Protein AF-A0A1D6PDT3-F1 (afdb_monomer_lite)

Structure (mmCIF, N/CA/C/O backbone):
data_AF-A0A1D6PDT3-F1
#
_entry.id   AF-A0A1D6PDT3-F1
#
loop_
_atom_site.group_PDB
_atom_site.id
_atom_site.type_symbol
_atom_site.label_atom_id
_atom_site.label_alt_id
_atom_site.label_comp_id
_atom_site.label_asym_id
_atom_site.label_entity_id
_atom_site.label_seq_id
_atom_site.pdbx_PDB_ins_code
_atom_site.Cartn_x
_atom_site.Cartn_y
_atom_site.Cartn_z
_atom_site.occupancy
_atom_site.B_iso_or_equiv
_atom_site.auth_seq_id
_atom_site.auth_comp_id
_atom_site.auth_asym_id
_atom_site.auth_atom_id
_atom_site.pdbx_PDB_model_num
ATOM 1 N N . MET A 1 1 ? 1.552 -15.026 -27.426 1.00 56.84 1 MET A N 1
ATOM 2 C CA . MET A 1 1 ? 2.369 -14.526 -26.297 1.00 56.84 1 MET A CA 1
ATOM 3 C C . MET A 1 1 ? 1.613 -13.406 -25.616 1.00 56.84 1 MET A C 1
ATOM 5 O O . MET A 1 1 ? 1.139 -12.514 -26.309 1.00 56.84 1 MET A O 1
ATOM 9 N N . THR A 1 2 ? 1.479 -13.463 -24.295 1.00 84.62 2 THR A N 1
ATOM 10 C CA . THR A 1 2 ? 0.853 -12.392 -23.515 1.00 84.62 2 THR A CA 1
ATOM 11 C C . THR A 1 2 ? 1.907 -11.340 -23.183 1.00 84.62 2 THR A C 1
ATOM 13 O O . THR A 1 2 ? 3.006 -11.681 -22.749 1.00 84.62 2 THR A O 1
ATOM 16 N N . PHE A 1 3 ? 1.584 -10.066 -23.398 1.00 89.00 3 PHE A N 1
ATOM 17 C CA . PHE A 1 3 ? 2.429 -8.940 -23.009 1.00 89.00 3 PHE A CA 1
ATOM 18 C C . PHE A 1 3 ? 1.763 -8.198 -21.857 1.00 89.00 3 PHE A C 1
ATOM 20 O O . PHE A 1 3 ? 0.631 -7.737 -21.986 1.00 89.00 3 PHE A O 1
ATOM 27 N N . MET A 1 4 ? 2.472 -8.059 -20.741 1.00 87.12 4 MET A N 1
ATOM 28 C CA . MET A 1 4 ? 2.050 -7.223 -19.619 1.00 87.12 4 MET A CA 1
ATOM 29 C C . MET A 1 4 ? 3.172 -6.242 -19.300 1.00 87.12 4 MET A C 1
ATOM 31 O O . MET A 1 4 ? 4.346 -6.602 -19.312 1.00 87.12 4 MET A O 1
ATOM 35 N N . PHE A 1 5 ? 2.817 -4.974 -19.081 1.00 84.62 5 PHE A N 1
ATOM 36 C CA . PHE A 1 5 ? 3.778 -3.894 -18.813 1.00 84.62 5 PHE A CA 1
ATOM 37 C C . PHE A 1 5 ? 4.930 -3.815 -19.836 1.00 84.62 5 PHE A C 1
ATOM 39 O O . PHE A 1 5 ? 6.083 -3.579 -19.475 1.00 84.62 5 PHE A O 1
ATOM 46 N N . SER A 1 6 ? 4.608 -4.026 -21.118 1.00 85.44 6 SER A N 1
ATOM 47 C CA . SER A 1 6 ? 5.559 -4.018 -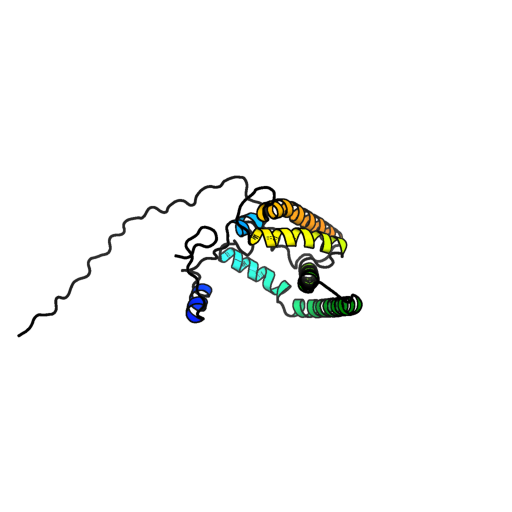22.242 1.00 85.44 6 SER A CA 1
ATOM 48 C C . SER A 1 6 ? 6.653 -5.093 -22.179 1.00 85.44 6 SER A C 1
ATOM 50 O O . SER A 1 6 ? 7.690 -4.939 -22.820 1.00 85.44 6 SER A O 1
ATOM 52 N N . LYS A 1 7 ? 6.432 -6.189 -21.443 1.00 86.56 7 LYS A N 1
ATOM 53 C CA . LYS A 1 7 ? 7.335 -7.345 -21.402 1.00 86.56 7 LYS A CA 1
ATOM 54 C C . LYS A 1 7 ? 6.601 -8.642 -21.773 1.00 86.56 7 LYS A C 1
ATOM 56 O O . LYS A 1 7 ? 5.440 -8.806 -21.378 1.00 86.56 7 LYS A O 1
ATOM 61 N N . PRO A 1 8 ? 7.246 -9.576 -22.500 1.00 92.50 8 PRO A N 1
ATOM 62 C CA . PRO A 1 8 ? 6.736 -10.937 -22.646 1.00 92.50 8 PRO A CA 1
ATOM 63 C C . PRO A 1 8 ? 6.481 -11.544 -21.264 1.00 92.50 8 PRO A C 1
ATOM 65 O O . PRO A 1 8 ? 7.337 -11.462 -20.387 1.00 92.50 8 PRO A O 1
ATOM 68 N N . THR A 1 9 ? 5.285 -12.086 -21.046 1.00 91.94 9 THR A N 1
ATOM 69 C CA . THR A 1 9 ? 4.839 -12.544 -19.726 1.00 91.94 9 THR A CA 1
ATOM 70 C C . THR A 1 9 ? 4.228 -13.935 -19.819 1.00 91.94 9 THR A C 1
ATOM 72 O O . THR A 1 9 ? 3.385 -14.204 -20.678 1.00 91.94 9 THR A O 1
ATOM 75 N N . VAL A 1 10 ? 4.633 -14.807 -18.895 1.00 92.88 10 VAL A N 1
ATOM 76 C CA . VAL A 1 10 ? 4.020 -16.118 -18.665 1.00 92.88 10 VAL A CA 1
ATOM 77 C C . VAL A 1 10 ? 3.152 -16.017 -17.414 1.00 92.88 10 VAL A C 1
ATOM 79 O O . VAL A 1 10 ? 3.620 -15.589 -16.364 1.00 92.88 10 VAL A O 1
ATOM 82 N N . LEU A 1 11 ? 1.878 -16.386 -17.539 1.00 92.62 11 LEU A N 1
ATOM 83 C CA . LEU A 1 11 ? 0.922 -16.398 -16.433 1.00 92.62 11 LEU A CA 1
ATOM 84 C C . LEU A 1 11 ? 0.855 -17.805 -15.845 1.00 92.62 11 LEU A C 1
ATOM 86 O O . LEU A 1 11 ? 0.664 -18.776 -16.575 1.00 92.62 11 LEU A O 1
ATOM 90 N N . VAL A 1 12 ? 0.989 -17.900 -14.526 1.00 93.00 12 VAL A N 1
ATOM 91 C CA . VAL A 1 12 ? 0.986 -19.163 -13.788 1.00 93.00 12 VAL A CA 1
ATOM 92 C C . VAL A 1 12 ? -0.099 -19.105 -12.718 1.00 93.00 12 VAL A C 1
ATOM 94 O O . VAL A 1 12 ? -0.172 -18.132 -11.973 1.00 93.00 12 VAL A O 1
ATOM 97 N N . ALA A 1 13 ? -0.945 -20.136 -12.650 1.00 95.06 13 ALA A N 1
ATOM 98 C CA . ALA A 1 13 ? -2.052 -20.213 -11.689 1.00 95.06 13 ALA A CA 1
ATOM 99 C C . ALA A 1 13 ? -2.188 -21.581 -10.989 1.00 95.06 13 ALA A C 1
ATOM 101 O O . ALA A 1 13 ? -3.060 -21.751 -10.142 1.00 95.06 13 ALA A O 1
ATOM 102 N N . THR A 1 14 ? -1.341 -22.561 -11.320 1.00 97.56 14 THR A N 1
ATOM 103 C CA . THR A 1 14 ? -1.338 -23.880 -10.664 1.00 97.56 14 THR A CA 1
ATOM 104 C C . THR A 1 14 ? -0.494 -23.849 -9.386 1.00 97.56 14 THR A C 1
ATOM 106 O O . THR A 1 14 ? 0.606 -23.284 -9.430 1.00 97.56 14 THR A O 1
ATOM 109 N N . PRO A 1 15 ? -0.923 -24.494 -8.284 1.00 97.50 15 PRO A N 1
ATOM 110 C CA . PRO A 1 15 ? -0.200 -24.481 -7.011 1.00 97.50 15 PRO A CA 1
ATOM 111 C C . PRO A 1 15 ? 1.276 -24.884 -7.114 1.00 97.50 15 PRO A C 1
ATOM 113 O O . PRO A 1 15 ? 2.133 -24.235 -6.519 1.00 97.50 15 PRO A O 1
ATOM 116 N N . GLU A 1 16 ? 1.594 -25.911 -7.899 1.00 97.12 16 GLU A N 1
ATOM 117 C CA . GLU A 1 16 ? 2.946 -26.464 -8.042 1.00 97.12 16 GLU A CA 1
ATOM 118 C C . GLU A 1 16 ? 3.893 -25.448 -8.681 1.00 97.12 16 GLU A C 1
ATOM 120 O O . GLU A 1 16 ? 5.014 -25.235 -8.215 1.00 97.12 16 GLU A O 1
ATOM 125 N N . ALA A 1 17 ? 3.427 -24.788 -9.738 1.00 94.88 17 ALA A N 1
ATOM 126 C CA . ALA A 1 17 ? 4.209 -23.794 -10.451 1.00 94.88 17 ALA A CA 1
ATOM 127 C C . ALA A 1 17 ? 4.310 -22.475 -9.663 1.00 94.88 17 ALA A C 1
ATOM 129 O O . ALA A 1 17 ? 5.392 -21.897 -9.611 1.00 94.88 17 ALA A O 1
ATOM 130 N N . CYS A 1 18 ? 3.248 -22.047 -8.967 1.00 94.50 18 CYS A N 1
ATOM 131 C CA . CYS A 1 18 ? 3.323 -20.917 -8.035 1.00 94.50 18 CYS A CA 1
ATOM 132 C C . CYS A 1 18 ? 4.327 -21.193 -6.907 1.00 94.50 18 CYS A C 1
ATOM 134 O O . CYS A 1 18 ? 5.150 -20.338 -6.597 1.00 94.50 18 CYS A O 1
ATOM 136 N N . LYS A 1 19 ? 4.307 -22.401 -6.326 1.00 95.25 19 LYS A N 1
ATOM 137 C CA . LYS A 1 19 ? 5.268 -22.814 -5.296 1.00 95.25 19 LYS A CA 1
ATOM 138 C C . LYS A 1 19 ? 6.700 -22.768 -5.818 1.00 95.25 19 LYS A C 1
ATOM 140 O O . LYS A 1 19 ? 7.567 -22.297 -5.098 1.00 95.25 19 LYS A O 1
ATOM 145 N N . ARG A 1 20 ? 6.947 -23.239 -7.046 1.00 94.00 20 ARG A N 1
ATOM 146 C CA . ARG A 1 20 ? 8.277 -23.164 -7.666 1.00 94.00 20 ARG A CA 1
ATOM 147 C C . ARG A 1 20 ? 8.745 -21.715 -7.789 1.00 94.00 20 ARG A C 1
ATOM 149 O O . ARG A 1 20 ? 9.805 -21.397 -7.277 1.00 94.00 20 ARG A O 1
ATOM 156 N N . VAL A 1 21 ? 7.932 -20.843 -8.388 1.00 92.50 21 VAL A N 1
ATOM 157 C CA . VAL A 1 21 ? 8.278 -19.423 -8.589 1.00 92.50 21 VAL A CA 1
ATOM 158 C C . VAL A 1 21 ? 8.530 -18.692 -7.265 1.00 92.50 21 VAL A C 1
ATOM 160 O O . VAL A 1 21 ? 9.387 -17.824 -7.211 1.00 92.50 21 VAL A O 1
ATOM 163 N N . LEU A 1 22 ? 7.797 -19.031 -6.200 1.00 90.00 22 LEU A N 1
ATOM 164 C CA . LEU A 1 22 ? 7.906 -18.367 -4.893 1.00 90.00 22 LEU A CA 1
ATOM 165 C C . LEU A 1 22 ? 9.000 -18.931 -3.968 1.00 90.00 22 LEU A C 1
ATOM 167 O O . LEU A 1 22 ? 9.209 -18.362 -2.901 1.00 90.00 22 LEU A O 1
ATOM 171 N N . MET A 1 23 ? 9.618 -20.067 -4.306 1.00 90.38 23 MET A N 1
ATOM 172 C CA . MET A 1 23 ? 10.602 -20.752 -3.446 1.00 90.38 23 MET A CA 1
ATOM 173 C C . MET A 1 23 ? 11.988 -20.894 -4.088 1.00 90.38 23 MET A C 1
ATOM 175 O O . MET A 1 23 ? 12.928 -21.287 -3.404 1.00 90.38 23 MET A O 1
ATOM 179 N N . ASP A 1 24 ? 12.104 -20.645 -5.390 1.00 89.94 24 ASP A N 1
ATOM 180 C CA . ASP A 1 24 ? 13.343 -20.744 -6.162 1.00 89.94 24 ASP A CA 1
ATOM 181 C C . ASP A 1 24 ? 13.893 -19.335 -6.432 1.00 89.94 24 ASP A C 1
ATOM 183 O O . ASP A 1 24 ? 13.734 -18.779 -7.520 1.00 89.94 24 ASP A O 1
ATOM 187 N N . ASP A 1 25 ? 14.503 -18.750 -5.398 1.00 81.19 25 ASP A N 1
ATOM 188 C CA . ASP A 1 25 ? 15.077 -17.395 -5.431 1.00 81.19 25 ASP A CA 1
ATOM 189 C C . ASP A 1 25 ? 16.322 -17.292 -6.342 1.00 81.19 25 ASP A C 1
ATOM 191 O O . ASP A 1 25 ? 16.754 -16.189 -6.682 1.00 81.19 25 ASP A O 1
ATOM 195 N N . ASP A 1 26 ? 16.902 -18.430 -6.746 1.00 84.88 26 ASP A N 1
ATOM 196 C CA . ASP A 1 26 ? 18.054 -18.488 -7.653 1.00 84.88 26 ASP A CA 1
ATOM 197 C C . ASP A 1 26 ? 17.615 -18.312 -9.115 1.00 84.88 26 ASP A C 1
ATOM 199 O O . ASP A 1 26 ? 18.274 -17.617 -9.894 1.00 84.88 26 ASP A O 1
ATOM 203 N N . SER A 1 27 ? 16.480 -18.916 -9.488 1.00 88.06 27 SER A N 1
ATOM 204 C CA . SER A 1 27 ? 15.938 -18.847 -10.851 1.00 88.06 27 SER A CA 1
ATOM 205 C C . SER A 1 27 ? 14.959 -17.688 -11.059 1.00 88.06 27 SER A C 1
ATOM 207 O O . SER A 1 27 ? 14.776 -17.235 -12.194 1.00 88.06 27 SER A O 1
ATOM 209 N N . PHE A 1 28 ? 14.310 -17.204 -9.994 1.00 87.38 28 PHE A N 1
ATOM 210 C CA . PHE A 1 28 ? 13.296 -16.153 -10.063 1.00 87.38 28 PHE A CA 1
ATOM 211 C C . PHE A 1 28 ? 13.646 -14.968 -9.164 1.00 87.38 28 PHE A C 1
ATOM 213 O O . PHE A 1 28 ? 13.858 -15.100 -7.967 1.00 87.38 28 PHE A O 1
ATOM 220 N N . LEU A 1 29 ? 13.629 -13.771 -9.754 1.00 82.50 29 LEU A N 1
ATOM 221 C CA . LEU A 1 29 ? 13.795 -12.506 -9.041 1.00 82.50 29 LEU A CA 1
ATOM 222 C C . LEU A 1 29 ? 12.484 -11.717 -9.029 1.00 82.50 29 LEU A C 1
ATOM 224 O O . LEU A 1 29 ? 11.633 -11.868 -9.911 1.00 82.50 29 LEU A O 1
ATOM 228 N N . GLU A 1 30 ? 12.346 -10.815 -8.059 1.00 78.12 30 GLU A N 1
ATOM 229 C CA . GLU A 1 30 ? 11.189 -9.925 -7.968 1.00 78.12 30 GLU A CA 1
ATOM 230 C C . GLU A 1 30 ? 11.074 -9.016 -9.207 1.00 78.12 30 GLU A C 1
ATOM 232 O O . GLU A 1 30 ? 11.942 -8.193 -9.508 1.00 78.12 30 GLU A O 1
ATOM 237 N N . GLY A 1 31 ? 9.967 -9.159 -9.940 1.00 83.38 31 GLY A N 1
ATOM 238 C CA . GLY A 1 31 ? 9.710 -8.459 -11.198 1.00 83.38 31 GLY A CA 1
ATOM 239 C C . GLY A 1 31 ? 8.630 -7.387 -11.084 1.00 83.38 31 GLY A C 1
ATOM 240 O O . GLY A 1 31 ? 7.526 -7.570 -11.595 1.00 83.38 31 GLY A O 1
ATOM 241 N N . TRP A 1 32 ? 8.930 -6.250 -10.453 1.00 86.56 32 TRP A N 1
ATOM 242 C CA . TRP A 1 32 ? 7.971 -5.142 -10.347 1.00 86.56 32 TRP A CA 1
ATOM 243 C C . TRP A 1 32 ? 7.868 -4.308 -11.640 1.00 86.56 32 TRP A C 1
ATOM 245 O O . TRP A 1 32 ? 8.878 -4.080 -12.319 1.00 86.56 32 TRP A O 1
ATOM 255 N N . PRO A 1 33 ? 6.673 -3.782 -11.991 1.00 88.81 33 PRO A N 1
ATOM 256 C CA . PRO A 1 33 ? 6.525 -2.849 -13.103 1.00 88.81 33 PRO A CA 1
ATOM 257 C C . PRO A 1 33 ? 7.441 -1.628 -12.964 1.00 88.81 33 PRO A C 1
ATOM 259 O O . PRO A 1 33 ? 7.659 -1.103 -11.870 1.00 88.81 33 PRO A O 1
ATOM 262 N N . ARG A 1 34 ? 7.919 -1.099 -14.098 1.00 89.12 34 ARG A N 1
ATOM 263 C CA . ARG A 1 34 ? 8.804 0.083 -14.130 1.00 89.12 34 ARG A CA 1
ATOM 264 C C . ARG A 1 34 ? 8.210 1.284 -13.385 1.00 89.12 34 ARG A C 1
ATOM 266 O O . ARG A 1 34 ? 8.949 2.032 -12.753 1.00 89.12 34 ARG A O 1
ATOM 273 N N . ALA A 1 35 ? 6.889 1.453 -13.451 1.00 90.50 35 ALA A N 1
ATOM 274 C CA . ALA A 1 35 ? 6.178 2.500 -12.727 1.00 90.50 35 ALA A CA 1
ATOM 275 C C . ALA A 1 35 ? 6.337 2.351 -11.206 1.00 90.50 35 ALA A C 1
ATOM 277 O O . ALA A 1 35 ? 6.678 3.313 -10.524 1.00 90.50 35 ALA A O 1
ATOM 278 N N . THR A 1 36 ? 6.156 1.132 -10.691 1.00 89.50 36 THR A N 1
ATOM 279 C CA . THR A 1 36 ? 6.314 0.795 -9.274 1.00 89.50 36 THR A CA 1
ATOM 280 C C . THR A 1 36 ? 7.729 1.106 -8.788 1.00 89.50 36 THR A C 1
ATOM 282 O O . THR A 1 36 ? 7.893 1.847 -7.822 1.00 89.50 36 THR A O 1
ATOM 285 N N . VAL A 1 37 ? 8.751 0.626 -9.506 1.00 87.31 37 VAL A N 1
ATOM 286 C CA . VAL A 1 37 ? 10.165 0.850 -9.151 1.00 87.31 37 VAL A CA 1
ATOM 287 C C . VAL A 1 37 ? 10.518 2.342 -9.151 1.00 87.31 37 VAL A C 1
ATOM 289 O O . VAL A 1 37 ? 11.213 2.815 -8.254 1.00 87.31 37 VAL A O 1
ATOM 292 N N . ALA A 1 38 ? 10.020 3.101 -10.131 1.00 88.50 38 ALA A N 1
ATOM 293 C CA . ALA A 1 38 ? 10.294 4.532 -10.243 1.00 88.50 38 ALA A CA 1
ATOM 294 C C . ALA A 1 38 ? 9.646 5.369 -9.127 1.00 88.50 38 ALA A C 1
ATOM 296 O O . ALA A 1 38 ? 10.230 6.365 -8.710 1.00 88.50 38 ALA A O 1
ATOM 297 N N . LEU A 1 39 ? 8.456 4.986 -8.653 1.00 88.12 39 LEU A N 1
ATOM 298 C CA . LEU A 1 39 ? 7.722 5.733 -7.625 1.00 88.12 39 LEU A CA 1
ATOM 299 C C . LEU A 1 39 ? 8.170 5.399 -6.203 1.00 88.12 39 LEU A C 1
ATOM 301 O O . LEU A 1 39 ? 8.232 6.289 -5.361 1.00 88.12 39 LEU A O 1
ATOM 305 N N . ILE A 1 40 ? 8.454 4.123 -5.941 1.00 81.69 40 ILE A N 1
ATOM 306 C CA . ILE A 1 40 ? 8.773 3.612 -4.604 1.00 81.69 40 ILE A CA 1
ATOM 307 C C . ILE A 1 40 ? 10.276 3.745 -4.288 1.00 81.69 40 ILE A C 1
ATOM 309 O O . ILE A 1 40 ? 10.668 3.813 -3.124 1.00 81.69 40 ILE A O 1
ATOM 313 N N . GLY A 1 41 ? 11.123 3.816 -5.319 1.00 76.88 41 GLY A N 1
ATOM 314 C CA . GLY A 1 41 ? 12.571 3.950 -5.179 1.00 76.88 41 GLY A CA 1
ATOM 315 C C . GLY A 1 41 ? 13.297 2.611 -5.033 1.00 76.88 41 GLY A C 1
ATOM 316 O O . GLY A 1 41 ? 12.697 1.571 -4.770 1.00 76.88 41 GLY A O 1
ATOM 317 N N . ARG A 1 42 ? 14.622 2.637 -5.233 1.00 69.25 42 ARG A N 1
ATOM 318 C CA . ARG A 1 42 ? 15.503 1.447 -5.231 1.00 69.25 42 ARG A CA 1
ATOM 319 C C . ARG A 1 42 ? 15.912 0.959 -3.838 1.00 69.25 42 ARG A C 1
ATOM 321 O O . ARG A 1 42 ? 16.452 -0.126 -3.707 1.00 69.25 42 ARG A O 1
ATOM 328 N N . LYS A 1 43 ? 15.687 1.776 -2.809 1.00 69.06 43 LYS A N 1
ATOM 329 C CA . LYS A 1 43 ? 16.015 1.468 -1.407 1.00 69.06 43 LYS A CA 1
ATOM 330 C C . LYS A 1 43 ? 14.771 0.998 -0.628 1.00 69.06 43 LYS A C 1
ATOM 332 O O . LYS A 1 43 ? 14.736 1.086 0.595 1.00 69.06 43 LYS A O 1
ATOM 337 N N . SER A 1 44 ? 13.719 0.577 -1.330 1.00 74.19 44 SER A N 1
ATOM 338 C CA . SER A 1 44 ? 12.477 0.091 -0.724 1.00 74.19 44 SER A CA 1
ATOM 339 C C . SER A 1 44 ? 12.497 -1.421 -0.582 1.00 74.19 44 SER A C 1
ATOM 341 O O . SER A 1 44 ? 13.112 -2.104 -1.389 1.00 74.19 44 SER A O 1
ATOM 343 N N . PHE A 1 45 ? 11.740 -1.951 0.378 1.00 72.56 45 PHE A N 1
ATOM 344 C CA . PHE A 1 45 ? 11.538 -3.391 0.557 1.00 72.56 45 PHE A CA 1
ATOM 345 C C . PHE A 1 45 ? 11.277 -4.159 -0.744 1.00 72.56 45 PHE A C 1
ATOM 347 O O . PHE A 1 45 ? 11.769 -5.267 -0.875 1.00 72.56 45 PHE A O 1
ATOM 354 N N . 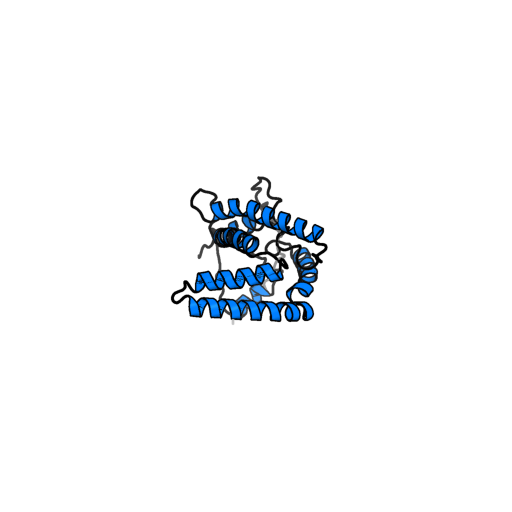LEU A 1 46 ? 10.547 -3.563 -1.692 1.00 74.75 46 LEU A N 1
ATOM 355 C CA . LEU A 1 46 ? 10.164 -4.199 -2.959 1.00 74.75 46 LEU A CA 1
ATOM 356 C C . LEU A 1 46 ? 11.285 -4.257 -4.008 1.00 74.75 46 LEU A C 1
ATOM 358 O O . LEU A 1 46 ? 11.101 -4.803 -5.088 1.00 74.75 46 LEU A O 1
ATOM 362 N N . THR A 1 47 ? 12.395 -3.563 -3.776 1.00 75.00 47 THR A N 1
ATOM 363 C CA . THR A 1 47 ? 13.456 -3.365 -4.774 1.00 75.00 47 THR A CA 1
ATOM 364 C C . THR A 1 47 ? 14.848 -3.633 -4.215 1.00 75.00 47 THR A C 1
ATOM 366 O O . THR A 1 47 ? 15.828 -3.513 -4.951 1.00 75.00 47 THR A O 1
ATOM 369 N N . LEU A 1 48 ? 14.942 -4.001 -2.933 1.00 79.19 48 LEU A N 1
ATOM 370 C CA . LEU A 1 48 ? 16.203 -4.317 -2.278 1.00 79.19 48 LEU A CA 1
ATOM 371 C C . LEU A 1 48 ? 16.757 -5.669 -2.753 1.00 79.19 48 LEU A C 1
ATOM 373 O O . LEU A 1 48 ? 15.996 -6.624 -2.915 1.00 79.19 48 LEU A O 1
ATOM 377 N N . PRO A 1 49 ? 18.088 -5.794 -2.891 1.00 76.12 49 PRO A N 1
ATOM 378 C CA . PRO A 1 49 ? 18.738 -7.088 -3.069 1.00 76.12 49 PRO A CA 1
ATOM 379 C C . PRO A 1 49 ? 18.424 -8.042 -1.908 1.00 76.12 49 PRO A C 1
ATOM 381 O O . PRO A 1 49 ? 18.232 -7.596 -0.775 1.00 76.12 49 PRO A O 1
ATOM 384 N N . CYS A 1 50 ? 18.443 -9.356 -2.163 1.00 77.38 50 CYS A N 1
ATOM 385 C CA . CYS A 1 50 ? 18.021 -10.388 -1.203 1.00 77.38 50 CYS A CA 1
ATOM 386 C C . CYS A 1 50 ? 18.673 -10.247 0.190 1.00 77.38 50 CYS A C 1
ATOM 388 O O . CYS A 1 50 ? 17.979 -10.282 1.207 1.00 77.38 50 CYS A O 1
ATOM 390 N N . GLU A 1 51 ? 19.982 -9.986 0.263 1.00 79.31 51 GLU A N 1
ATOM 391 C CA . GLU A 1 51 ? 20.689 -9.810 1.543 1.00 79.31 51 GLU A CA 1
ATOM 392 C C . GLU A 1 51 ? 20.253 -8.554 2.315 1.00 79.31 51 GLU A C 1
ATOM 394 O O . GLU A 1 51 ? 20.020 -8.602 3.530 1.00 79.31 51 GLU A O 1
ATOM 399 N N . GLU A 1 52 ? 20.075 -7.425 1.624 1.00 80.38 52 GLU A N 1
ATOM 400 C CA . GLU A 1 52 ? 19.582 -6.190 2.241 1.00 80.38 52 GLU A CA 1
ATOM 401 C C . GLU A 1 52 ? 18.128 -6.342 2.686 1.00 80.38 52 GLU A C 1
ATOM 403 O O . GLU A 1 52 ? 17.780 -5.971 3.811 1.00 80.38 52 GLU A O 1
ATOM 408 N N . HIS A 1 53 ? 17.299 -6.967 1.848 1.00 81.88 53 HIS A N 1
ATOM 409 C CA . HIS A 1 53 ? 15.921 -7.302 2.174 1.00 81.88 53 HIS A CA 1
ATOM 410 C C . HIS A 1 53 ? 15.850 -8.216 3.408 1.00 81.88 53 HIS A C 1
ATOM 412 O O . HIS A 1 53 ? 15.084 -7.947 4.336 1.00 81.88 53 HIS A O 1
ATOM 418 N N . ARG A 1 54 ? 16.707 -9.244 3.502 1.00 82.00 54 ARG A N 1
ATOM 419 C CA . ARG A 1 54 ? 16.787 -10.157 4.655 1.00 82.00 54 ARG A CA 1
ATOM 420 C C . ARG A 1 54 ? 17.181 -9.431 5.934 1.00 82.00 54 ARG A C 1
ATOM 422 O O . ARG A 1 54 ? 16.540 -9.624 6.972 1.00 82.00 54 ARG A O 1
ATOM 429 N N . ARG A 1 55 ? 18.226 -8.600 5.884 1.00 83.69 55 ARG A N 1
ATOM 430 C CA . ARG A 1 55 ? 18.653 -7.778 7.027 1.00 83.69 55 ARG A CA 1
ATOM 431 C C . ARG A 1 55 ? 17.515 -6.875 7.482 1.00 83.69 55 ARG A C 1
ATOM 433 O O . ARG A 1 55 ? 17.224 -6.791 8.674 1.00 83.69 55 ARG A O 1
ATOM 440 N N . LEU A 1 56 ? 16.858 -6.224 6.536 1.00 80.38 56 LEU A N 1
ATOM 441 C CA . LEU A 1 56 ? 15.804 -5.285 6.837 1.00 80.38 56 LEU A CA 1
ATOM 442 C C . LEU A 1 56 ? 14.546 -5.967 7.404 1.00 80.38 56 LEU A C 1
ATOM 444 O O . LEU A 1 56 ? 13.956 -5.498 8.382 1.00 80.38 56 LEU A O 1
ATOM 448 N N . ARG A 1 57 ? 14.168 -7.124 6.860 1.00 81.62 57 ARG A N 1
ATOM 449 C CA . ARG A 1 57 ? 13.077 -7.948 7.385 1.00 81.62 57 ARG A CA 1
ATOM 450 C C . ARG A 1 57 ? 13.345 -8.384 8.824 1.00 81.62 57 ARG A C 1
ATOM 452 O O . ARG A 1 57 ? 12.434 -8.332 9.641 1.00 81.62 57 ARG A O 1
ATOM 459 N N . LYS A 1 58 ? 14.589 -8.735 9.176 1.00 83.81 58 LYS A N 1
ATOM 460 C CA . LYS A 1 58 ? 14.963 -9.039 10.572 1.00 83.81 58 LYS A CA 1
ATOM 461 C C . LYS A 1 58 ? 14.751 -7.844 11.507 1.00 83.81 58 LYS A C 1
ATOM 463 O O . LYS A 1 58 ? 14.229 -8.027 12.600 1.00 83.81 58 LYS A O 1
ATOM 468 N N . LEU A 1 59 ? 15.115 -6.635 11.074 1.00 81.50 59 LEU A N 1
ATOM 469 C CA . LEU A 1 59 ? 14.962 -5.415 11.880 1.00 81.50 59 LEU A CA 1
ATOM 470 C C . LEU A 1 59 ? 13.496 -5.006 12.077 1.00 81.50 59 LEU A C 1
ATOM 472 O O . LEU A 1 59 ? 13.147 -4.422 13.097 1.00 81.50 59 LEU A O 1
ATOM 476 N N . THR A 1 60 ? 12.636 -5.310 11.108 1.00 79.12 60 THR A N 1
ATOM 477 C CA . THR A 1 60 ? 11.236 -4.856 11.093 1.00 79.12 60 THR A CA 1
ATOM 478 C C . THR A 1 60 ? 10.231 -5.918 11.537 1.00 79.12 60 THR A C 1
ATOM 480 O O . THR A 1 60 ? 9.110 -5.575 11.906 1.00 79.12 60 THR A O 1
ATOM 483 N N . ALA A 1 61 ? 10.613 -7.198 11.575 1.00 83.56 61 ALA A N 1
ATOM 484 C CA . ALA A 1 61 ? 9.709 -8.286 11.942 1.00 83.56 61 ALA A CA 1
ATOM 485 C C . ALA A 1 61 ? 9.163 -8.160 13.371 1.00 83.56 61 ALA A C 1
ATOM 487 O O . ALA A 1 61 ? 7.962 -8.313 13.568 1.00 83.56 61 ALA A O 1
ATOM 488 N N . ALA A 1 62 ? 10.015 -7.861 14.356 1.00 83.19 62 ALA A N 1
ATOM 489 C CA . ALA A 1 62 ? 9.598 -7.736 15.752 1.00 83.19 62 ALA A CA 1
ATOM 490 C C . ALA A 1 62 ? 8.632 -6.558 16.004 1.00 83.19 62 ALA A C 1
ATOM 492 O O . ALA A 1 62 ? 7.584 -6.783 16.610 1.00 83.19 62 ALA A O 1
ATOM 493 N N . PRO A 1 63 ? 8.900 -5.321 15.539 1.00 76.94 63 PRO A N 1
ATOM 494 C CA . PRO A 1 63 ? 7.965 -4.222 15.752 1.00 76.94 63 PRO A CA 1
ATOM 495 C C . PRO A 1 63 ? 6.659 -4.363 14.963 1.00 76.94 63 PRO A C 1
ATOM 497 O O . PRO A 1 63 ? 5.665 -3.828 15.425 1.00 76.94 63 PRO A O 1
ATOM 500 N N . ILE A 1 64 ? 6.623 -5.075 13.830 1.00 78.69 64 ILE A N 1
ATOM 501 C CA . ILE A 1 64 ? 5.400 -5.215 13.013 1.00 78.69 64 ILE A CA 1
ATOM 502 C C . ILE A 1 64 ? 4.586 -6.458 13.406 1.00 78.69 64 ILE A C 1
ATOM 504 O O . ILE A 1 64 ? 3.378 -6.370 13.600 1.00 78.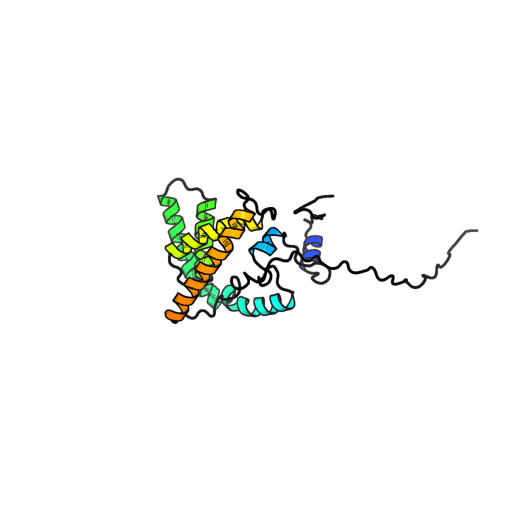69 64 ILE A O 1
ATOM 508 N N . ASN A 1 65 ? 5.245 -7.612 13.530 1.00 82.75 65 ASN A N 1
ATOM 509 C CA . ASN A 1 65 ? 4.611 -8.926 13.696 1.00 82.75 65 ASN A CA 1
ATOM 510 C C . ASN A 1 65 ? 4.946 -9.599 15.038 1.00 82.75 65 ASN A C 1
ATOM 512 O O . ASN A 1 65 ? 4.570 -10.748 15.260 1.00 82.75 65 ASN A O 1
ATOM 516 N N . GLY A 1 66 ? 5.692 -8.931 15.922 1.00 86.31 66 GLY A N 1
ATOM 517 C CA . GLY A 1 66 ? 6.012 -9.462 17.243 1.00 86.31 66 GLY A CA 1
ATOM 518 C C . GLY A 1 66 ? 4.783 -9.512 18.146 1.00 86.31 66 GLY A C 1
ATOM 519 O O . GLY A 1 66 ? 3.906 -8.653 18.070 1.00 86.31 66 GLY A O 1
ATOM 520 N N . PHE A 1 67 ? 4.743 -10.503 19.035 1.00 89.00 67 PHE A N 1
ATOM 521 C CA . PHE A 1 67 ? 3.612 -10.749 19.932 1.00 89.00 67 PHE A CA 1
ATOM 522 C C . PHE A 1 67 ? 3.213 -9.512 20.757 1.00 89.00 67 PHE A C 1
ATOM 524 O O . PHE A 1 67 ? 2.043 -9.124 20.767 1.00 89.00 67 PHE A O 1
ATOM 531 N N . ASP A 1 68 ? 4.185 -8.834 21.372 1.00 86.31 68 ASP A N 1
ATOM 532 C CA . ASP A 1 68 ? 3.934 -7.632 22.180 1.00 86.31 68 ASP A CA 1
ATOM 533 C C . ASP A 1 68 ? 3.395 -6.466 21.337 1.00 86.31 68 ASP A C 1
ATOM 535 O O . ASP A 1 68 ? 2.518 -5.711 21.767 1.00 86.31 68 ASP A O 1
ATOM 539 N N . ALA A 1 69 ? 3.904 -6.327 20.108 1.00 84.06 69 ALA A N 1
ATOM 540 C CA . ALA A 1 69 ? 3.461 -5.298 19.176 1.00 84.06 69 ALA A CA 1
ATOM 541 C C . ALA A 1 69 ? 2.006 -5.542 18.756 1.00 84.06 69 ALA A C 1
ATOM 543 O O . ALA A 1 69 ? 1.165 -4.660 18.915 1.00 84.06 69 ALA A O 1
ATOM 544 N N . LEU A 1 70 ? 1.687 -6.765 18.323 1.00 88.00 70 LEU A N 1
ATOM 545 C CA . LEU A 1 70 ? 0.336 -7.160 17.927 1.00 88.00 70 LEU A CA 1
ATOM 546 C C . LEU A 1 70 ? -0.667 -7.019 19.076 1.00 88.00 70 LEU A C 1
ATOM 548 O O . LEU A 1 70 ? -1.762 -6.503 18.861 1.00 88.00 70 LEU A O 1
ATOM 552 N N . THR A 1 71 ? -0.282 -7.395 20.299 1.00 88.44 71 THR A N 1
ATOM 553 C CA . THR A 1 71 ? -1.121 -7.221 21.498 1.00 88.44 71 THR A CA 1
ATOM 554 C C . THR A 1 71 ? -1.442 -5.745 21.741 1.00 88.44 71 THR A C 1
ATOM 556 O O . THR A 1 71 ? -2.581 -5.389 22.045 1.00 88.44 71 THR A O 1
ATOM 559 N N . THR A 1 72 ? -0.460 -4.863 21.533 1.00 84.62 72 THR A N 1
ATOM 560 C CA . THR A 1 72 ? -0.649 -3.408 21.629 1.00 84.62 72 THR A CA 1
ATOM 561 C C . THR A 1 72 ? -1.573 -2.884 20.524 1.00 84.62 72 THR A C 1
ATOM 563 O O . THR A 1 72 ? -2.468 -2.077 20.786 1.00 84.62 72 THR A O 1
ATOM 566 N N . TYR A 1 73 ? -1.387 -3.347 19.284 1.00 87.31 73 TYR A N 1
ATOM 567 C CA . TYR A 1 73 ? -2.174 -2.906 18.131 1.00 87.31 73 TYR A CA 1
ATOM 568 C C . TYR A 1 73 ? -3.626 -3.362 18.204 1.00 87.31 73 TYR A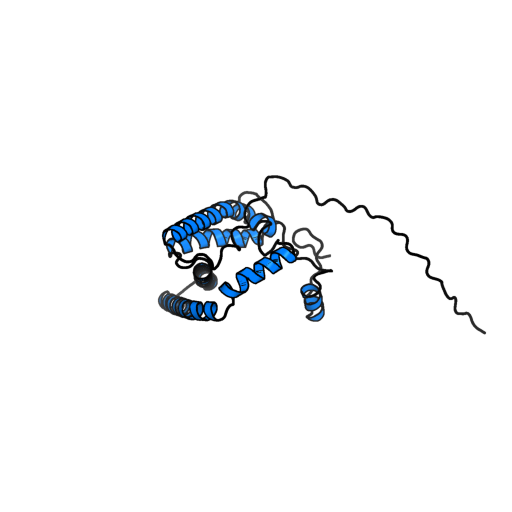 C 1
ATOM 570 O O . TYR A 1 73 ? -4.511 -2.593 17.831 1.00 87.31 73 TYR A O 1
ATOM 578 N N . LEU A 1 74 ? -3.886 -4.560 18.734 1.00 90.75 74 LEU A N 1
ATOM 579 C CA . LEU A 1 74 ? -5.220 -5.154 18.784 1.00 90.75 74 LEU A CA 1
ATOM 580 C C . LEU A 1 74 ? -6.239 -4.232 19.461 1.00 90.75 74 LEU A C 1
ATOM 582 O O . LEU A 1 74 ? -7.306 -3.991 18.906 1.00 90.75 74 LEU A O 1
ATOM 586 N N . GLY A 1 75 ? -5.886 -3.644 20.607 1.00 89.00 75 GLY A N 1
ATOM 587 C CA . GLY A 1 75 ? -6.792 -2.743 21.321 1.00 89.00 75 GLY A CA 1
ATOM 588 C C . GLY A 1 75 ? -7.124 -1.467 20.539 1.00 89.00 75 GLY A C 1
ATOM 589 O O . GLY A 1 75 ? -8.234 -0.951 20.634 1.00 89.00 75 GLY A O 1
ATOM 590 N N . PHE A 1 76 ? -6.180 -0.936 19.760 1.00 87.00 76 PHE A N 1
ATOM 591 C CA . PHE A 1 76 ? -6.435 0.227 18.907 1.00 87.00 76 PHE A CA 1
ATOM 592 C C . PHE A 1 76 ? -7.220 -0.143 17.639 1.00 87.00 76 PHE A C 1
ATOM 594 O O . PHE A 1 76 ? -8.125 0.602 17.255 1.00 87.00 76 PHE A O 1
ATOM 601 N N . ILE A 1 77 ? -6.894 -1.275 17.009 1.00 92.44 77 ILE A N 1
ATOM 602 C CA . ILE A 1 77 ? -7.607 -1.797 15.838 1.00 92.44 77 ILE A CA 1
ATOM 603 C C . ILE A 1 77 ? -9.076 -2.009 16.194 1.00 92.44 77 ILE A C 1
ATOM 605 O O . ILE A 1 77 ? -9.937 -1.481 15.500 1.00 92.44 77 ILE A O 1
ATOM 609 N N . ASP A 1 78 ? -9.353 -2.693 17.306 1.00 94.44 78 ASP A N 1
ATOM 610 C CA . ASP A 1 78 ? -10.710 -2.967 17.780 1.00 94.44 78 ASP A CA 1
ATOM 611 C C . ASP A 1 78 ? -11.515 -1.675 17.980 1.00 94.44 78 ASP A C 1
ATOM 613 O O . ASP A 1 78 ? -12.566 -1.485 17.366 1.00 94.44 78 ASP A O 1
ATOM 617 N N . ARG A 1 79 ? -10.964 -0.710 18.731 1.00 92.38 79 ARG A N 1
ATOM 618 C CA . ARG A 1 79 ? -11.607 0.599 18.930 1.00 92.38 79 ARG A CA 1
ATOM 619 C C . ARG A 1 79 ? -11.871 1.335 17.619 1.00 92.38 79 ARG A C 1
ATOM 621 O O . ARG A 1 79 ? -12.935 1.931 17.470 1.00 92.38 79 ARG A O 1
ATOM 628 N N . THR A 1 80 ? -10.918 1.311 16.688 1.00 92.00 80 THR A N 1
ATOM 629 C CA . THR A 1 80 ? -11.054 1.989 15.391 1.00 92.00 80 THR A CA 1
ATOM 630 C C . THR A 1 80 ? -12.145 1.337 14.555 1.00 92.00 80 THR A C 1
ATOM 632 O O . THR A 1 80 ? -13.028 2.033 14.069 1.00 92.00 80 THR A O 1
ATOM 635 N N . VAL A 1 81 ? -12.133 0.007 14.447 1.00 95.69 81 VAL A N 1
ATOM 636 C CA . VAL A 1 81 ? -13.132 -0.750 13.684 1.00 95.69 81 VAL A CA 1
ATOM 637 C C . VAL A 1 81 ? -14.528 -0.542 14.265 1.00 95.69 81 VAL A C 1
ATOM 639 O O . VAL A 1 81 ? -15.444 -0.202 13.523 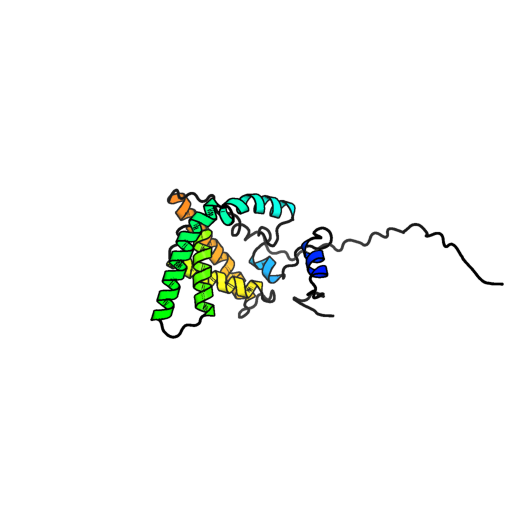1.00 95.69 81 VAL A O 1
ATOM 642 N N . VAL A 1 82 ? -14.702 -0.668 15.584 1.00 96.56 82 VAL A N 1
ATOM 643 C CA . VAL A 1 82 ? -16.006 -0.469 16.237 1.00 96.56 82 VAL A CA 1
ATOM 644 C C . VAL A 1 82 ? -16.523 0.955 16.030 1.00 96.56 82 VAL A C 1
ATOM 646 O O . VAL A 1 82 ? -17.695 1.134 15.698 1.00 96.56 82 VAL A O 1
ATOM 649 N N . ALA A 1 83 ? -15.674 1.972 16.206 1.00 94.25 83 ALA A N 1
ATOM 650 C CA . ALA A 1 83 ? -16.070 3.364 16.006 1.00 94.25 83 ALA A CA 1
ATOM 651 C C . ALA A 1 83 ? -16.460 3.644 14.547 1.00 94.25 83 ALA A C 1
ATOM 653 O O . ALA A 1 83 ? -17.485 4.276 14.297 1.00 94.25 83 ALA A O 1
ATOM 654 N N . THR A 1 84 ? -15.680 3.139 13.591 1.00 94.00 84 THR A N 1
ATOM 655 C CA . THR A 1 84 ? -15.955 3.309 12.165 1.00 94.00 84 THR A CA 1
ATOM 656 C C . THR A 1 84 ? -17.244 2.602 11.745 1.00 94.00 84 THR A C 1
ATOM 658 O O . THR A 1 84 ? -18.075 3.219 11.088 1.00 94.00 84 THR A O 1
ATOM 661 N N . LEU A 1 85 ? -17.467 1.355 12.177 1.00 95.25 85 LEU A N 1
ATOM 662 C CA . LEU A 1 85 ? -18.692 0.612 11.859 1.00 95.25 85 LEU A CA 1
ATOM 663 C C . LEU A 1 85 ? -19.951 1.285 12.424 1.00 95.25 85 LEU A C 1
ATOM 665 O O . LEU A 1 85 ? -20.972 1.315 11.743 1.00 95.25 85 LEU A O 1
ATOM 669 N N . ARG A 1 86 ? -19.880 1.857 13.635 1.00 95.69 86 ARG A N 1
ATOM 670 C CA . ARG A 1 86 ? -20.978 2.667 14.197 1.00 95.69 86 ARG A CA 1
ATOM 671 C C . ARG A 1 86 ? -21.221 3.936 13.380 1.00 95.69 86 ARG A C 1
ATOM 673 O O . ARG A 1 86 ? -22.355 4.258 13.060 1.00 95.69 86 ARG A O 1
ATOM 680 N N . GLY A 1 87 ? -20.156 4.626 12.973 1.00 94.25 87 GLY A N 1
ATOM 681 C CA . GLY A 1 87 ? -20.284 5.784 12.086 1.00 94.25 87 GLY A CA 1
ATOM 682 C C . GLY A 1 87 ? -20.963 5.432 10.759 1.00 94.25 87 GLY A C 1
ATOM 683 O O . GLY A 1 87 ? -21.809 6.180 10.281 1.00 94.25 87 GLY A O 1
ATOM 684 N N . TRP A 1 88 ? -20.645 4.269 10.190 1.00 94.88 88 TRP A N 1
ATOM 685 C CA . TRP A 1 88 ? -21.281 3.780 8.966 1.00 94.88 88 TRP A CA 1
ATOM 686 C C . TRP A 1 88 ? -22.750 3.416 9.160 1.00 94.88 88 TRP A C 1
ATOM 688 O O . TRP A 1 88 ? -23.552 3.713 8.279 1.00 94.88 88 TRP A O 1
ATOM 698 N N . SER A 1 89 ? -23.121 2.811 10.296 1.00 94.06 89 SER A N 1
ATOM 699 C CA . SER A 1 89 ? -24.530 2.513 10.578 1.00 94.06 89 SER A CA 1
ATOM 700 C C . SER A 1 89 ? -25.377 3.777 10.688 1.00 94.06 89 SER A C 1
ATOM 702 O O . SER A 1 89 ? -26.533 3.770 10.272 1.00 94.06 89 SER A O 1
ATOM 704 N N . ASP A 1 90 ? -24.794 4.860 11.201 1.00 95.00 90 ASP A N 1
ATOM 705 C CA . ASP A 1 90 ? -25.494 6.128 11.413 1.00 95.00 90 ASP A CA 1
ATOM 706 C C . ASP A 1 90 ? -25.560 6.989 10.134 1.00 95.00 90 ASP A C 1
ATOM 708 O O . ASP A 1 90 ? -26.458 7.817 9.988 1.00 95.00 90 ASP A O 1
ATOM 712 N N . ALA A 1 91 ? -24.630 6.793 9.190 1.00 89.69 91 ALA A N 1
ATOM 713 C CA . ALA A 1 91 ? -24.508 7.587 7.963 1.00 89.69 91 ALA A CA 1
ATOM 714 C C . ALA A 1 91 ? -25.483 7.186 6.834 1.00 89.69 91 ALA A C 1
ATOM 716 O O . ALA A 1 91 ? -25.633 7.931 5.864 1.00 89.69 91 ALA A O 1
ATOM 717 N N . GLY A 1 92 ? -26.155 6.036 6.943 1.00 88.19 92 GLY A N 1
ATOM 718 C CA . GLY A 1 92 ? -27.068 5.533 5.914 1.00 88.19 92 GLY A CA 1
ATOM 719 C C . GLY A 1 92 ? -26.326 4.923 4.722 1.00 88.19 92 GLY A C 1
ATOM 720 O O . GLY A 1 92 ? -25.831 3.801 4.811 1.00 88.19 92 GLY A O 1
ATOM 721 N N . GLU A 1 93 ? -26.281 5.627 3.588 1.00 94.38 93 GLU A N 1
ATOM 722 C CA . GLU A 1 93 ? -25.611 5.146 2.373 1.00 94.38 93 GLU A CA 1
ATOM 723 C C . GLU A 1 93 ? -24.143 5.588 2.341 1.00 94.38 93 GLU A C 1
ATOM 725 O O . GLU A 1 93 ? -23.828 6.771 2.474 1.00 94.38 93 GLU A O 1
ATOM 730 N N . ILE A 1 94 ? -23.237 4.627 2.143 1.00 95.25 94 ILE A N 1
ATOM 731 C CA . ILE A 1 94 ? -21.794 4.867 2.074 1.00 95.25 94 ILE A CA 1
ATOM 732 C C . ILE A 1 94 ? -21.178 4.187 0.853 1.00 95.25 94 ILE A C 1
ATOM 734 O O . ILE A 1 94 ? -21.586 3.097 0.445 1.00 95.25 94 ILE A O 1
ATOM 738 N N . GLU A 1 95 ? -20.109 4.772 0.314 1.00 94.81 95 GLU A N 1
ATOM 739 C CA . GLU A 1 95 ? -19.264 4.078 -0.655 1.00 94.81 95 GLU A CA 1
ATOM 740 C C . GLU A 1 95 ? -18.318 3.121 0.089 1.00 94.81 95 GLU A C 1
ATOM 742 O O . GLU A 1 95 ? -17.201 3.477 0.473 1.00 94.81 95 GLU A O 1
ATOM 747 N N . PHE A 1 96 ? -18.778 1.884 0.297 1.00 93.06 96 PHE A N 1
ATOM 748 C CA . PHE A 1 96 ? -18.117 0.901 1.163 1.00 93.06 96 PHE A CA 1
ATOM 749 C C . PHE A 1 96 ? -16.616 0.724 0.886 1.00 93.06 96 PHE A C 1
ATOM 751 O O . PHE A 1 96 ? -15.818 0.667 1.817 1.00 93.06 96 PHE A O 1
ATOM 758 N N . LEU A 1 97 ? -16.201 0.664 -0.383 1.00 91.56 97 LEU A N 1
ATOM 759 C CA . LEU A 1 97 ? -14.792 0.467 -0.734 1.00 91.56 97 LEU A CA 1
ATOM 760 C C . LEU A 1 97 ? -13.914 1.669 -0.351 1.00 91.56 97 LEU A C 1
ATOM 762 O O . LEU A 1 97 ? -12.774 1.476 0.076 1.00 91.56 97 LEU A O 1
ATOM 766 N N . THR A 1 98 ? -14.426 2.891 -0.498 1.00 90.31 98 THR A N 1
ATOM 767 C CA . THR A 1 98 ? -13.724 4.121 -0.108 1.00 90.31 98 THR A CA 1
ATOM 768 C C . THR A 1 98 ? -13.582 4.190 1.406 1.00 90.31 98 THR A C 1
ATOM 770 O O . THR A 1 98 ? -12.476 4.369 1.918 1.00 90.31 98 THR A O 1
ATOM 773 N N . GLU A 1 99 ? -14.668 3.939 2.127 1.00 92.25 99 GLU A N 1
ATOM 774 C CA . GLU A 1 99 ? -14.673 3.952 3.586 1.00 92.25 99 GLU A CA 1
ATOM 775 C C . GLU A 1 99 ? -13.804 2.833 4.192 1.00 92.25 99 GLU A C 1
ATOM 777 O O . GLU A 1 99 ? -13.023 3.062 5.120 1.00 92.25 99 GLU A O 1
ATOM 782 N N . LEU A 1 100 ? -13.828 1.630 3.612 1.00 93.62 100 LEU A N 1
ATOM 783 C CA . LEU A 1 100 ? -12.956 0.525 4.015 1.00 93.62 100 LEU A CA 1
ATOM 784 C C . LEU A 1 100 ? -11.470 0.860 3.810 1.00 93.62 100 LEU A C 1
ATOM 786 O O . LEU A 1 100 ? -10.632 0.558 4.668 1.00 93.62 100 LEU A O 1
ATOM 790 N N . ARG A 1 101 ? -11.124 1.505 2.687 1.00 90.88 101 ARG A N 1
ATOM 791 C CA . ARG A 1 101 ? -9.756 1.984 2.420 1.00 90.88 101 ARG A CA 1
ATOM 792 C C . ARG A 1 101 ? -9.329 3.045 3.429 1.00 90.88 101 ARG A C 1
ATOM 794 O O . ARG A 1 101 ? -8.213 2.962 3.929 1.00 90.88 101 ARG A O 1
ATOM 801 N N . ARG A 1 102 ? -10.215 3.978 3.789 1.00 89.31 102 ARG A N 1
ATOM 802 C CA . ARG A 1 102 ? -9.968 4.981 4.840 1.00 89.31 102 ARG A CA 1
ATOM 803 C C . ARG A 1 102 ? -9.672 4.346 6.188 1.00 89.31 102 ARG A C 1
ATOM 805 O O . ARG A 1 102 ? -8.650 4.649 6.802 1.00 89.31 102 ARG A O 1
ATOM 812 N N . MET A 1 103 ? -10.526 3.422 6.624 1.00 92.00 103 MET A N 1
ATOM 813 C CA . MET A 1 103 ? -10.359 2.720 7.898 1.00 92.00 103 MET A CA 1
ATOM 814 C C . MET A 1 103 ? -9.033 1.951 7.954 1.00 92.00 103 MET A C 1
ATOM 816 O O . MET A 1 1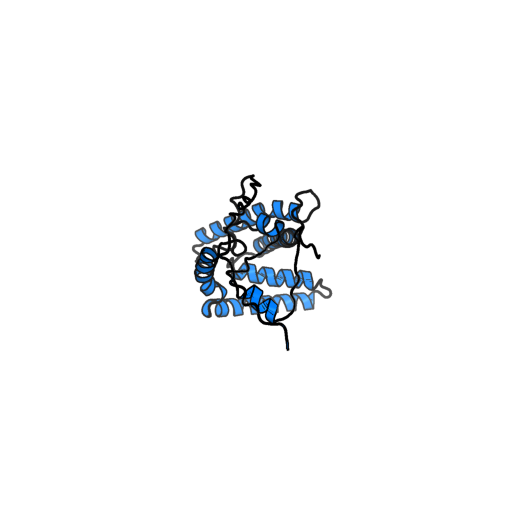03 ? -8.264 2.091 8.905 1.00 92.00 103 MET A O 1
ATOM 820 N N . THR A 1 104 ? -8.736 1.163 6.917 1.00 92.62 104 THR A N 1
ATOM 821 C CA . THR A 1 104 ? -7.495 0.374 6.850 1.00 92.62 104 THR A CA 1
ATOM 822 C C . THR A 1 104 ? -6.255 1.257 6.758 1.00 92.62 104 THR A C 1
ATOM 824 O O . THR A 1 104 ? -5.267 0.988 7.441 1.00 92.62 104 THR A O 1
ATOM 827 N N . PHE A 1 105 ? -6.312 2.352 5.997 1.00 90.06 105 PHE A N 1
ATOM 828 C CA . PHE A 1 105 ? -5.230 3.327 5.927 1.00 90.06 105 PHE A CA 1
ATOM 829 C C . PHE A 1 105 ? -4.955 3.978 7.287 1.00 90.06 105 PHE A C 1
ATOM 831 O O . PHE A 1 105 ? -3.801 4.022 7.709 1.00 90.06 105 PHE A O 1
ATOM 838 N N . LYS A 1 106 ? -5.998 4.401 8.016 1.00 88.12 106 LYS A N 1
ATOM 839 C CA . LYS A 1 106 ? -5.872 4.945 9.378 1.00 88.12 106 LYS A CA 1
ATOM 840 C C . LYS A 1 106 ? -5.204 3.949 10.327 1.00 88.12 106 LYS A C 1
ATOM 842 O O . LYS A 1 106 ? -4.329 4.332 11.101 1.00 88.12 106 LYS A O 1
ATOM 847 N N . ILE A 1 107 ? -5.567 2.668 10.235 1.00 89.50 107 ILE A N 1
ATOM 848 C CA . ILE A 1 107 ? -4.948 1.614 11.045 1.00 89.50 107 ILE A CA 1
ATOM 849 C C . ILE A 1 107 ? -3.459 1.459 10.721 1.00 89.50 107 ILE A C 1
ATOM 851 O O . ILE A 1 107 ? -2.629 1.467 11.630 1.00 89.50 107 ILE A O 1
ATOM 855 N N . ILE A 1 108 ? -3.114 1.361 9.435 1.00 87.31 108 ILE A N 1
ATOM 856 C CA . ILE A 1 108 ? -1.728 1.240 8.966 1.00 87.31 108 ILE A CA 1
ATOM 857 C C . ILE A 1 108 ? -0.915 2.456 9.426 1.00 87.31 108 ILE A C 1
ATOM 859 O O . ILE A 1 108 ? 0.124 2.293 10.059 1.00 87.31 108 ILE A O 1
ATOM 863 N N . VAL A 1 109 ? -1.405 3.673 9.178 1.00 83.38 109 VAL A N 1
ATOM 864 C CA . VAL A 1 109 ? -0.745 4.911 9.611 1.00 83.38 109 VAL A CA 1
ATOM 865 C C . VAL A 1 109 ? -0.503 4.905 11.113 1.00 83.38 109 VAL A C 1
ATOM 867 O O . VAL A 1 109 ? 0.603 5.213 11.524 1.00 83.38 109 VAL A O 1
ATOM 870 N N . GLN A 1 110 ? -1.454 4.481 11.942 1.00 80.75 110 GLN A N 1
ATOM 871 C CA . GLN A 1 110 ? -1.225 4.442 13.386 1.00 80.75 110 GLN A CA 1
ATOM 872 C C . GLN A 1 110 ? -0.177 3.398 13.808 1.00 80.75 110 GLN A C 1
ATOM 874 O O . GLN A 1 110 ? 0.600 3.660 14.724 1.00 80.75 110 GLN A O 1
ATOM 879 N N . ILE A 1 111 ? -0.143 2.226 13.162 1.00 81.75 111 ILE A N 1
ATOM 880 C CA . ILE A 1 111 ? 0.854 1.176 13.441 1.00 81.75 111 ILE A CA 1
ATOM 881 C C . ILE A 1 111 ? 2.265 1.665 13.087 1.00 81.75 111 ILE A C 1
ATOM 883 O O . ILE A 1 111 ? 3.214 1.428 13.836 1.00 81.75 111 ILE A O 1
ATOM 887 N N . PHE A 1 112 ? 2.400 2.345 11.947 1.00 76.06 112 PHE A N 1
ATOM 888 C CA . PHE A 1 112 ? 3.684 2.772 11.391 1.00 76.06 112 PHE A CA 1
ATOM 889 C C . PHE A 1 112 ? 4.161 4.136 11.907 1.00 76.06 112 PHE A C 1
ATOM 891 O O . PHE A 1 112 ? 5.362 4.357 12.057 1.00 76.06 112 PHE A O 1
ATOM 898 N N . LEU A 1 113 ? 3.227 5.046 12.168 1.00 73.19 113 LEU A N 1
ATOM 899 C CA . LEU A 1 113 ? 3.440 6.461 12.461 1.00 73.19 113 LEU A CA 1
ATOM 900 C C . LEU A 1 113 ? 2.784 6.860 13.787 1.00 73.19 113 LEU A C 1
ATOM 902 O O . LEU A 1 113 ? 2.186 7.929 13.861 1.00 73.19 113 LEU A O 1
ATOM 906 N N . THR A 1 114 ? 2.851 6.000 14.808 1.00 70.00 114 THR A N 1
ATOM 907 C CA . THR A 1 114 ? 2.333 6.200 16.176 1.00 70.00 114 THR A CA 1
ATOM 908 C C . THR A 1 114 ? 1.921 7.648 16.493 1.00 70.00 114 THR A C 1
ATOM 910 O O . THR A 1 114 ? 2.773 8.532 16.572 1.00 70.00 114 THR A O 1
ATOM 913 N N . ALA A 1 115 ? 0.625 7.880 16.733 1.00 65.69 115 ALA A N 1
ATOM 914 C CA . ALA A 1 115 ? 0.057 9.189 17.084 1.00 65.69 115 ALA A CA 1
ATOM 915 C C . ALA A 1 115 ? 0.059 10.252 15.963 1.00 65.69 115 ALA A C 1
ATOM 917 O O . ALA A 1 115 ? 0.160 11.449 16.243 1.00 65.69 115 ALA A O 1
ATOM 918 N N . ALA A 1 116 ? -0.101 9.838 14.703 1.00 69.69 116 ALA A N 1
ATOM 919 C CA . ALA A 1 116 ? -0.537 10.753 13.651 1.00 69.69 116 ALA A CA 1
ATOM 920 C C . ALA A 1 116 ? -1.946 11.282 13.976 1.00 69.69 116 ALA A C 1
ATOM 922 O O . ALA A 1 116 ? -2.856 10.516 14.290 1.00 69.69 116 ALA A O 1
ATOM 923 N N . ASP A 1 117 ? -2.126 12.599 13.922 1.00 76.00 117 ASP A N 1
ATOM 924 C CA . ASP A 1 117 ? -3.435 13.224 14.075 1.00 76.00 117 ASP A CA 1
ATOM 925 C C . ASP A 1 117 ? -4.290 13.027 12.813 1.00 76.00 117 ASP A C 1
ATOM 927 O O . ASP A 1 117 ? -3.793 12.655 11.742 1.00 76.00 117 ASP A O 1
ATOM 931 N N . ASP A 1 118 ? -5.596 13.275 12.927 1.00 77.62 118 ASP A N 1
ATOM 932 C CA . ASP A 1 118 ? -6.531 13.062 11.819 1.00 77.62 118 ASP A CA 1
ATOM 933 C C . ASP A 1 118 ? -6.193 13.947 10.604 1.00 77.62 118 ASP A C 1
ATOM 935 O O . ASP A 1 118 ? -6.319 13.489 9.468 1.00 77.62 118 ASP A O 1
ATOM 939 N N . ALA A 1 119 ? -5.677 15.169 10.808 1.00 77.62 119 ALA A N 1
ATOM 940 C CA . ALA A 1 119 ? -5.285 16.044 9.702 1.00 77.62 119 ALA A CA 1
ATOM 941 C C . ALA A 1 119 ? -4.050 15.509 8.957 1.00 77.62 119 ALA A C 1
ATOM 943 O O . ALA A 1 119 ? -4.023 15.514 7.722 1.00 77.62 119 ALA A O 1
ATOM 944 N N . THR A 1 120 ? -3.051 14.988 9.679 1.00 77.25 120 THR A N 1
ATOM 945 C CA . THR A 1 120 ? -1.904 14.304 9.060 1.00 77.25 120 THR A CA 1
ATOM 946 C C . THR A 1 120 ? -2.348 13.041 8.329 1.00 77.25 120 THR A C 1
ATOM 948 O O . THR A 1 120 ? -1.953 12.833 7.182 1.00 77.25 120 THR A O 1
ATOM 951 N N . THR A 1 121 ? -3.210 12.230 8.946 1.00 79.75 121 THR A N 1
ATOM 952 C CA . THR A 1 121 ? -3.734 10.995 8.344 1.00 79.75 121 THR A CA 1
ATOM 953 C C . THR A 1 121 ? -4.461 11.289 7.032 1.00 79.75 121 THR A C 1
ATOM 955 O O . THR A 1 121 ? -4.126 10.706 6.004 1.00 79.75 121 THR A O 1
ATOM 958 N N . LEU A 1 122 ? -5.371 12.265 7.018 1.00 80.75 122 LEU A N 1
ATOM 959 C CA . LEU A 1 122 ? -6.105 12.660 5.814 1.00 80.75 122 LEU A CA 1
ATOM 960 C C . LEU A 1 122 ? -5.172 13.186 4.709 1.00 80.75 122 LEU A C 1
ATOM 962 O O . LEU A 1 122 ? -5.321 12.857 3.531 1.00 80.75 122 LEU A O 1
ATOM 966 N N . ALA A 1 123 ? -4.166 13.982 5.079 1.00 78.25 123 ALA A N 1
ATOM 967 C CA . ALA A 1 123 ? -3.212 14.519 4.115 1.00 78.25 123 ALA A CA 1
ATOM 968 C C . ALA A 1 123 ? -2.309 13.434 3.495 1.00 78.25 123 ALA A C 1
ATOM 970 O O . ALA A 1 123 ? -1.905 13.552 2.331 1.00 78.25 123 ALA A O 1
ATOM 971 N N . LEU A 1 124 ? -1.978 12.392 4.264 1.00 82.94 124 LEU A N 1
ATOM 972 C CA . LEU A 1 124 ? -1.240 11.230 3.773 1.00 82.94 124 LEU A CA 1
ATOM 973 C C . LEU A 1 124 ? -2.123 10.343 2.883 1.00 82.94 124 LEU A C 1
ATOM 975 O O . LEU A 1 124 ? -1.629 9.842 1.876 1.00 82.94 124 LEU A O 1
ATOM 979 N N . GLU A 1 125 ? -3.415 10.202 3.195 1.00 85.62 125 GLU A N 1
ATOM 980 C CA . GLU A 1 125 ? -4.359 9.348 2.459 1.00 85.62 125 GLU A CA 1
ATOM 981 C C . GLU A 1 125 ? -4.464 9.740 0.981 1.00 85.62 125 GLU A C 1
ATOM 983 O O . GLU A 1 125 ? -4.332 8.888 0.099 1.00 85.62 125 GLU A O 1
ATOM 988 N N . SER A 1 126 ? -4.636 11.034 0.689 1.00 84.69 126 SER A N 1
ATOM 989 C CA . SER A 1 126 ? -4.730 11.518 -0.697 1.00 84.69 126 SER A CA 1
ATOM 990 C C . SER A 1 126 ? -3.449 11.226 -1.482 1.00 84.69 126 SER A C 1
ATOM 992 O O . SER A 1 126 ? -3.504 10.733 -2.608 1.00 84.69 126 SER A O 1
ATOM 994 N N . SER A 1 127 ? -2.287 11.487 -0.877 1.00 84.31 127 SER A N 1
ATOM 995 C CA . SER A 1 127 ? -0.987 11.271 -1.528 1.00 84.31 127 SER A CA 1
ATOM 996 C C . SER A 1 127 ? -0.707 9.776 -1.732 1.00 84.31 127 SER A C 1
ATOM 998 O O . SER A 1 127 ? -0.186 9.366 -2.769 1.00 84.31 127 SER A O 1
ATOM 1000 N N . TYR A 1 128 ? -1.092 8.945 -0.760 1.00 85.44 128 TYR A N 1
ATOM 1001 C CA . TYR A 1 128 ? -0.983 7.490 -0.829 1.00 85.44 128 TYR A CA 1
ATOM 1002 C C . TYR A 1 128 ? -1.925 6.887 -1.878 1.00 85.44 128 TYR A C 1
ATOM 1004 O O . TYR A 1 128 ? -1.569 5.923 -2.558 1.00 85.44 128 TYR A O 1
ATOM 1012 N N . THR A 1 129 ? -3.110 7.468 -2.048 1.00 88.69 129 THR A N 1
ATOM 1013 C CA . THR A 1 129 ? -4.075 7.063 -3.074 1.00 88.69 129 THR A CA 1
ATOM 1014 C C . THR A 1 129 ? -3.516 7.303 -4.474 1.00 88.69 129 THR A C 1
ATOM 1016 O O . THR A 1 129 ? -3.499 6.380 -5.292 1.00 88.69 129 THR A O 1
ATOM 1019 N N . ASP A 1 130 ? -2.972 8.496 -4.739 1.00 90.25 130 ASP A N 1
ATOM 1020 C CA . ASP A 1 130 ? -2.303 8.785 -6.012 1.00 90.25 130 ASP A CA 1
ATOM 1021 C C . ASP A 1 130 ? -1.112 7.850 -6.250 1.00 90.25 130 ASP A C 1
ATOM 1023 O O . ASP A 1 130 ? -0.977 7.296 -7.344 1.00 90.25 130 ASP A O 1
ATOM 1027 N N . LEU A 1 131 ? -0.294 7.602 -5.220 1.00 88.81 131 LEU A N 1
ATOM 1028 C CA . LEU A 1 131 ? 0.821 6.656 -5.286 1.00 88.81 131 LEU A CA 1
ATOM 1029 C C . LEU A 1 131 ? 0.360 5.246 -5.692 1.00 88.81 131 LEU A C 1
ATOM 1031 O O . LEU A 1 131 ? 0.926 4.662 -6.618 1.00 88.81 131 LEU A O 1
ATOM 1035 N N . ASN A 1 132 ? -0.694 4.716 -5.063 1.00 88.88 132 ASN A N 1
ATOM 1036 C CA . ASN A 1 132 ? -1.234 3.389 -5.376 1.00 88.88 132 ASN A CA 1
ATOM 1037 C C . ASN A 1 132 ? -1.725 3.279 -6.820 1.00 88.88 132 ASN A C 1
ATOM 1039 O O . ASN A 1 132 ? -1.476 2.266 -7.480 1.00 88.88 132 ASN A O 1
ATOM 1043 N N . TYR A 1 133 ? -2.399 4.315 -7.326 1.00 91.94 133 TYR A N 1
ATOM 1044 C CA . TYR A 1 133 ? -2.820 4.348 -8.724 1.00 91.94 133 TYR A CA 1
ATOM 1045 C C . TYR A 1 133 ? -1.622 4.420 -9.674 1.00 91.94 133 TYR A C 1
ATOM 1047 O O . TYR A 1 133 ? -1.588 3.698 -10.670 1.00 91.94 133 TYR A O 1
ATOM 1055 N N . GLY A 1 134 ? -0.614 5.239 -9.366 1.00 92.19 134 GLY A N 1
ATOM 1056 C CA . GLY A 1 134 ? 0.592 5.356 -10.186 1.00 92.19 134 GLY A CA 1
ATOM 1057 C C . GLY A 1 134 ? 1.425 4.078 -10.233 1.00 92.19 134 GLY A C 1
ATOM 1058 O O . GLY A 1 134 ? 1.924 3.721 -11.296 1.00 92.19 134 GLY A O 1
ATOM 1059 N N . MET A 1 135 ? 1.531 3.352 -9.117 1.00 90.19 135 MET A N 1
ATOM 1060 C CA . MET A 1 135 ? 2.271 2.087 -9.036 1.00 90.19 135 MET A CA 1
ATOM 1061 C C . MET A 1 135 ? 1.720 1.011 -9.973 1.00 90.19 135 MET A C 1
ATOM 1063 O O . MET A 1 135 ? 2.490 0.177 -10.441 1.00 90.19 135 MET A O 1
ATOM 1067 N N . ARG A 1 136 ? 0.406 1.021 -10.233 1.00 89.06 136 ARG A N 1
ATOM 1068 C CA . ARG A 1 136 ? -0.289 0.049 -11.095 1.00 89.06 136 ARG A CA 1
ATOM 1069 C C . ARG A 1 136 ? -0.440 0.530 -12.542 1.00 89.06 136 ARG A C 1
ATOM 1071 O O . ARG A 1 136 ? -0.956 -0.207 -13.378 1.00 89.06 136 ARG A O 1
ATOM 1078 N N . ALA A 1 137 ? -0.020 1.758 -12.838 1.00 91.50 137 ALA A N 1
ATOM 1079 C CA . ALA A 1 137 ? -0.135 2.360 -14.157 1.00 91.50 137 ALA A CA 1
ATOM 1080 C C . ALA A 1 137 ? 1.068 2.032 -15.056 1.00 91.50 137 ALA A C 1
ATOM 1082 O O . ALA A 1 137 ? 2.115 1.560 -14.610 1.00 91.50 137 ALA A O 1
ATOM 1083 N N . MET A 1 138 ? 0.942 2.353 -16.344 1.00 91.12 138 MET A N 1
ATOM 1084 C CA . MET A 1 138 ? 2.105 2.462 -17.223 1.00 91.12 138 MET A CA 1
ATOM 1085 C C . MET A 1 138 ? 2.973 3.647 -16.787 1.00 91.12 138 MET A C 1
ATOM 1087 O O . MET A 1 138 ? 2.452 4.676 -16.357 1.00 91.12 138 MET A O 1
ATOM 1091 N N . ALA A 1 139 ? 4.294 3.526 -16.936 1.00 91.62 139 ALA A N 1
ATOM 1092 C CA . ALA A 1 139 ? 5.271 4.550 -16.548 1.00 91.62 139 ALA A CA 1
ATOM 1093 C C . ALA A 1 139 ? 5.301 5.746 -17.528 1.00 91.62 139 ALA A C 1
ATOM 1095 O O . ALA A 1 139 ? 6.344 6.082 -18.086 1.00 91.62 139 ALA A O 1
ATOM 1096 N N . ILE A 1 140 ? 4.141 6.358 -17.774 1.00 93.19 140 ILE A N 1
ATOM 1097 C CA . ILE A 1 140 ? 3.946 7.478 -18.698 1.00 93.19 140 ILE A CA 1
ATOM 1098 C C . ILE A 1 140 ? 3.842 8.765 -17.879 1.00 93.19 140 ILE A C 1
ATOM 1100 O O . ILE A 1 140 ? 2.866 8.992 -17.164 1.00 93.19 140 ILE A O 1
ATOM 1104 N N . ASN A 1 141 ? 4.862 9.616 -17.984 1.00 93.88 141 ASN A N 1
ATOM 1105 C CA . ASN A 1 141 ? 4.949 10.868 -17.235 1.00 93.88 141 ASN A CA 1
ATOM 1106 C C . ASN A 1 141 ? 4.374 12.057 -18.022 1.00 93.88 141 ASN A C 1
ATOM 1108 O O . ASN A 1 141 ? 5.090 13.002 -18.340 1.00 93.88 141 ASN A O 1
ATOM 1112 N N . LEU A 1 142 ? 3.083 11.996 -18.352 1.00 94.44 142 LEU A N 1
ATOM 1113 C CA . LEU A 1 142 ? 2.363 13.079 -19.026 1.00 94.44 142 LEU A CA 1
ATOM 1114 C C . LEU A 1 142 ? 1.188 13.565 -18.159 1.00 94.44 142 LEU A C 1
ATOM 1116 O O . LEU A 1 142 ? 0.581 12.748 -17.458 1.00 94.44 142 LEU A O 1
ATOM 1120 N N . PRO A 1 143 ? 0.834 14.865 -18.192 1.00 93.69 143 PRO A N 1
ATOM 1121 C CA . PRO A 1 143 ? -0.332 15.379 -17.477 1.00 93.69 143 PRO A CA 1
ATOM 1122 C C . PRO A 1 143 ? -1.598 14.565 -17.784 1.00 93.69 143 PRO A C 1
ATOM 1124 O O . PRO A 1 143 ? -1.832 14.176 -18.923 1.00 93.69 143 PRO A O 1
ATOM 1127 N N . GLY A 1 144 ? -2.399 14.277 -16.754 1.00 91.56 144 GLY A N 1
ATOM 1128 C CA . GLY A 1 144 ? -3.604 13.441 -16.854 1.00 91.56 144 GLY A CA 1
ATOM 1129 C C . GLY A 1 144 ? -3.386 11.956 -16.530 1.00 91.56 144 GLY A C 1
ATOM 1130 O O . GLY A 1 144 ? -4.309 11.301 -16.046 1.00 91.56 144 GLY A O 1
ATOM 1131 N N . PHE A 1 145 ? -2.166 11.429 -16.676 1.00 94.44 145 PHE A N 1
ATOM 1132 C CA . PHE A 1 145 ? -1.869 10.033 -16.341 1.00 94.44 145 PHE A CA 1
ATOM 1133 C C . PHE A 1 145 ? -1.677 9.824 -14.833 1.00 94.44 145 PHE A C 1
ATOM 1135 O O . PHE A 1 145 ? -1.141 10.678 -14.123 1.00 94.44 145 PHE A O 1
ATOM 1142 N N . ALA A 1 146 ? -2.070 8.645 -14.340 1.00 94.75 146 ALA A N 1
ATOM 1143 C CA . ALA A 1 146 ? -1.934 8.283 -12.927 1.00 94.75 146 ALA A CA 1
ATOM 1144 C C . ALA A 1 146 ? -0.469 8.289 -12.455 1.00 94.75 146 ALA A C 1
ATOM 1146 O O . ALA A 1 146 ? -0.177 8.800 -11.377 1.00 94.75 146 ALA A O 1
ATOM 1147 N N . PHE A 1 147 ? 0.462 7.806 -13.288 1.00 94.25 147 PHE A N 1
ATOM 1148 C CA . PHE A 1 147 ? 1.894 7.841 -12.977 1.00 94.25 147 PHE A CA 1
ATOM 1149 C C . PHE A 1 147 ? 2.411 9.273 -12.781 1.00 94.25 147 PHE A C 1
ATOM 1151 O O . PHE A 1 147 ? 3.159 9.524 -11.842 1.00 94.25 147 PHE A O 1
ATOM 1158 N N . HIS A 1 148 ? 1.971 10.231 -13.604 1.00 94.56 148 HIS A N 1
ATOM 1159 C CA . HIS A 1 148 ? 2.361 11.637 -13.463 1.00 94.56 148 HIS A CA 1
ATOM 1160 C C . HIS A 1 148 ? 1.877 12.250 -12.142 1.00 94.56 148 HIS A C 1
ATOM 1162 O O . HIS A 1 148 ? 2.636 12.957 -11.477 1.00 94.56 148 HIS A O 1
ATOM 1168 N N . ARG A 1 149 ? 0.627 11.970 -11.742 1.00 93.38 149 ARG A N 1
ATOM 1169 C CA . ARG A 1 149 ? 0.091 12.434 -10.450 1.00 93.38 149 ARG A CA 1
ATOM 1170 C C . ARG A 1 149 ? 0.873 11.842 -9.282 1.00 93.38 149 ARG A C 1
ATOM 1172 O O . ARG A 1 149 ? 1.344 12.590 -8.431 1.00 93.38 149 ARG A O 1
ATOM 1179 N N . ALA A 1 150 ? 1.100 10.530 -9.302 1.00 92.38 150 ALA A N 1
ATOM 1180 C CA . ALA A 1 150 ? 1.887 9.836 -8.287 1.00 92.38 150 ALA A CA 1
ATOM 1181 C C . ALA A 1 150 ? 3.315 10.385 -8.179 1.00 92.38 150 ALA A C 1
ATOM 1183 O O . ALA A 1 150 ? 3.792 10.657 -7.082 1.00 92.38 150 ALA A O 1
ATOM 1184 N N . PHE A 1 151 ? 3.975 10.621 -9.315 1.00 91.50 151 PHE A N 1
ATOM 1185 C CA . PHE A 1 151 ? 5.338 11.145 -9.352 1.00 91.50 151 PHE A CA 1
ATOM 1186 C C . PHE A 1 151 ? 5.442 12.533 -8.702 1.00 91.50 151 PHE A C 1
ATOM 1188 O O . PHE A 1 151 ? 6.425 12.826 -8.025 1.00 91.50 151 PHE A O 1
ATOM 1195 N N . LYS A 1 152 ? 4.407 13.372 -8.847 1.00 90.44 152 LYS A N 1
ATOM 1196 C CA . LYS A 1 152 ? 4.308 14.667 -8.153 1.00 90.44 152 LYS A CA 1
ATOM 1197 C C . LYS A 1 152 ? 3.919 14.542 -6.678 1.00 90.44 152 LYS A C 1
ATOM 1199 O O . LYS A 1 152 ? 4.331 15.381 -5.881 1.00 90.44 152 LYS A O 1
ATOM 1204 N N . ALA A 1 153 ? 3.153 13.518 -6.310 1.00 86.31 153 ALA A N 1
ATOM 1205 C CA . ALA A 1 153 ? 2.742 13.271 -4.931 1.00 86.31 153 ALA A CA 1
ATOM 1206 C C . ALA A 1 153 ? 3.875 12.688 -4.064 1.00 86.31 153 ALA A C 1
ATOM 1208 O O . ALA A 1 153 ? 3.928 12.984 -2.872 1.00 86.31 153 ALA A O 1
ATOM 1209 N N . CYS A 1 154 ? 4.812 11.917 -4.637 1.00 82.88 154 CYS A N 1
ATOM 1210 C CA . CYS A 1 154 ? 5.901 11.277 -3.883 1.00 82.88 154 CYS A CA 1
ATOM 1211 C C . CYS A 1 154 ? 6.750 12.260 -3.046 1.00 82.88 154 CYS A C 1
ATOM 1213 O O . CYS A 1 154 ? 6.911 12.013 -1.849 1.00 82.88 154 CYS A O 1
ATOM 1215 N N . PRO A 1 155 ? 7.256 13.391 -3.585 1.00 82.88 155 PRO A N 1
ATOM 1216 C CA . PRO A 1 155 ? 8.011 14.357 -2.782 1.00 82.88 155 PRO A CA 1
ATOM 1217 C C . PRO A 1 155 ? 7.182 14.980 -1.654 1.00 82.88 155 PRO A C 1
ATOM 1219 O O . PRO A 1 155 ? 7.703 15.235 -0.571 1.00 82.88 155 PRO A O 1
ATOM 1222 N N . ILE A 1 156 ? 5.883 15.195 -1.886 1.00 82.19 156 ILE A N 1
ATOM 1223 C CA . ILE A 1 156 ? 4.959 15.749 -0.888 1.00 82.19 156 ILE A CA 1
ATOM 1224 C C . ILE A 1 156 ? 4.756 14.745 0.249 1.00 82.19 156 ILE A C 1
ATOM 1226 O O . ILE A 1 156 ? 4.833 15.114 1.422 1.00 82.19 156 ILE A O 1
ATOM 1230 N N . LEU A 1 157 ? 4.538 13.472 -0.091 1.00 78.31 157 LEU A N 1
ATOM 1231 C CA . LEU A 1 157 ? 4.406 12.384 0.872 1.00 78.31 157 LEU A CA 1
ATOM 1232 C C . LEU A 1 157 ? 5.672 12.255 1.730 1.00 78.31 157 LEU A C 1
ATOM 1234 O O . LEU A 1 157 ? 5.583 12.189 2.956 1.00 78.31 157 LEU A O 1
ATOM 1238 N N . GLN A 1 158 ? 6.847 12.304 1.096 1.00 77.19 158 GLN A N 1
ATOM 1239 C CA . GLN A 1 158 ? 8.133 12.250 1.787 1.00 77.19 158 GLN A CA 1
ATOM 1240 C C . GLN A 1 158 ? 8.327 13.438 2.732 1.00 77.19 158 GLN A C 1
ATOM 1242 O O . GLN A 1 158 ? 8.737 13.259 3.877 1.00 77.19 158 GLN A O 1
ATOM 1247 N N . ALA A 1 159 ? 8.014 14.652 2.274 1.00 81.81 159 ALA A N 1
ATOM 1248 C CA . ALA A 1 159 ? 8.138 15.856 3.086 1.00 81.81 159 ALA A CA 1
ATOM 1249 C C . ALA A 1 159 ? 7.232 15.794 4.323 1.00 81.81 159 ALA A C 1
ATOM 1251 O O . ALA A 1 159 ? 7.691 16.088 5.426 1.00 81.81 159 ALA A O 1
ATOM 1252 N N . LYS A 1 160 ? 5.980 15.341 4.164 1.00 77.19 160 LYS A N 1
ATOM 1253 C CA . LYS A 1 160 ? 5.038 15.148 5.280 1.00 77.19 160 LYS A CA 1
ATOM 1254 C C . LYS A 1 160 ? 5.544 14.108 6.278 1.00 77.19 160 LYS A C 1
ATOM 1256 O O . LYS A 1 160 ? 5.513 14.359 7.480 1.00 77.19 160 LYS A O 1
ATOM 1261 N N . TYR A 1 161 ? 6.053 12.976 5.791 1.00 74.31 161 TYR A N 1
ATOM 1262 C CA . TYR A 1 161 ? 6.653 11.948 6.644 1.00 74.31 161 TYR A CA 1
ATOM 1263 C C . TYR A 1 161 ? 7.864 12.482 7.422 1.00 74.31 161 TYR A C 1
ATOM 1265 O O . TYR A 1 161 ? 7.942 12.315 8.638 1.00 74.31 161 TYR A O 1
ATOM 1273 N N . ASN A 1 162 ? 8.780 13.179 6.746 1.00 77.19 162 ASN A N 1
ATOM 1274 C CA . ASN A 1 162 ? 9.972 13.752 7.372 1.00 77.19 162 ASN A CA 1
ATOM 1275 C C . ASN A 1 162 ? 9.612 14.831 8.405 1.00 77.19 162 ASN A C 1
ATOM 1277 O O . ASN A 1 162 ? 10.190 14.862 9.488 1.00 77.19 162 ASN A O 1
ATOM 1281 N N . GLN A 1 163 ? 8.635 15.690 8.102 1.00 77.69 163 GLN A N 1
ATOM 1282 C CA . GLN A 1 163 ? 8.129 16.690 9.042 1.00 77.69 163 GLN A CA 1
ATOM 1283 C C . GLN A 1 163 ? 7.546 16.028 10.295 1.00 77.69 163 GLN A C 1
ATOM 1285 O O . GLN A 1 163 ? 7.884 16.416 11.412 1.00 77.69 163 GLN A O 1
ATOM 1290 N N . TRP A 1 164 ? 6.697 15.015 10.119 1.00 73.25 164 TRP A N 1
ATOM 1291 C CA . TRP A 1 164 ? 6.125 14.259 11.231 1.00 73.25 164 TRP A CA 1
ATOM 1292 C C . TRP A 1 164 ? 7.212 13.581 12.078 1.00 73.25 164 TRP A C 1
ATOM 1294 O O . TRP A 1 164 ? 7.174 13.655 13.306 1.00 73.25 164 TRP A O 1
ATOM 1304 N N . ARG A 1 165 ? 8.231 13.002 11.435 1.00 71.25 165 ARG A N 1
ATOM 1305 C CA . ARG A 1 165 ? 9.366 12.374 12.118 1.00 71.25 165 ARG A CA 1
ATOM 1306 C C . ARG A 1 165 ? 10.102 13.357 13.031 1.00 71.25 165 ARG A C 1
ATOM 1308 O O . ARG A 1 165 ? 10.359 13.032 14.185 1.00 71.25 165 ARG A O 1
ATOM 1315 N N . LEU A 1 166 ? 10.373 14.572 12.552 1.00 75.25 166 LEU A N 1
ATOM 1316 C CA . LEU A 1 166 ? 11.008 15.619 13.362 1.00 75.25 166 LEU A CA 1
ATOM 1317 C C . LEU A 1 166 ? 10.151 16.016 14.574 1.00 75.25 166 LEU A C 1
ATOM 1319 O O . LEU A 1 166 ? 10.680 16.237 15.662 1.00 75.25 166 LEU A O 1
ATOM 1323 N N . LEU A 1 167 ? 8.825 16.079 14.414 1.00 69.69 167 LEU A N 1
ATOM 1324 C CA . LEU A 1 167 ? 7.911 16.376 15.522 1.00 69.69 167 LEU A CA 1
ATOM 1325 C C . LEU A 1 167 ? 7.921 15.285 16.601 1.00 69.69 167 LEU A C 1
ATOM 1327 O O . LEU A 1 167 ? 7.724 15.604 17.774 1.00 69.69 167 LEU A O 1
ATOM 1331 N N . LEU A 1 168 ? 8.151 14.021 16.239 1.00 65.62 168 LEU A N 1
ATOM 1332 C CA . LEU A 1 168 ? 8.283 12.937 17.213 1.00 65.62 168 LEU A CA 1
ATOM 1333 C C . LEU A 1 168 ? 9.599 12.978 17.986 1.00 65.62 168 LEU A C 1
ATOM 1335 O O . LEU A 1 168 ? 9.573 12.801 19.206 1.00 65.62 168 LEU A O 1
ATOM 1339 N N . ASP A 1 169 ? 10.716 13.247 17.307 1.00 64.50 169 ASP A N 1
ATOM 1340 C CA . ASP A 1 169 ? 12.023 13.370 17.961 1.00 64.50 169 ASP A CA 1
ATOM 1341 C C . ASP A 1 169 ? 11.991 14.502 19.009 1.00 64.50 169 ASP A C 1
ATOM 1343 O O . ASP A 1 169 ? 12.509 14.358 20.118 1.00 64.50 169 ASP A O 1
ATOM 1347 N N . LEU A 1 170 ? 11.265 15.591 18.719 1.00 59.38 170 LEU A N 1
ATOM 1348 C CA . LEU A 1 170 ? 10.999 16.676 19.672 1.00 59.38 170 LEU A CA 1
ATOM 1349 C C . LEU A 1 170 ? 10.084 16.264 20.839 1.00 59.38 170 LEU A C 1
ATOM 1351 O O . LEU A 1 170 ? 10.225 16.790 21.943 1.00 59.38 170 LEU A O 1
ATOM 1355 N N . LYS A 1 171 ? 9.162 15.318 20.625 1.00 59.56 171 LYS A N 1
ATOM 1356 C CA . LYS A 1 171 ? 8.252 14.793 21.658 1.00 59.56 171 LYS A CA 1
ATOM 1357 C C . LYS A 1 171 ? 8.851 13.639 22.478 1.00 59.56 171 LYS A C 1
ATOM 1359 O O . LYS A 1 171 ? 8.168 13.143 23.371 1.00 59.56 171 LYS A O 1
ATOM 1364 N N . LYS A 1 172 ? 10.102 13.222 22.213 1.00 55.66 172 LYS A N 1
ATOM 1365 C CA . LYS A 1 172 ? 10.774 12.062 22.845 1.00 55.66 172 LYS A CA 1
ATOM 1366 C C . LYS A 1 172 ? 9.941 10.772 22.788 1.00 55.66 172 LYS A C 1
ATOM 1368 O O . LYS A 1 172 ? 9.987 9.951 23.702 1.00 55.66 172 LYS A O 1
ATOM 1373 N N . VAL A 1 173 ? 9.153 10.607 21.729 1.00 55.28 173 VAL A N 1
ATOM 1374 C CA . VAL A 1 173 ? 8.407 9.369 21.483 1.00 55.28 173 VAL A CA 1
ATOM 1375 C C . VAL A 1 173 ? 9.369 8.384 20.833 1.00 55.28 173 VAL A C 1
ATOM 1377 O O . VAL A 1 173 ? 10.025 8.740 19.860 1.00 55.28 173 VAL A O 1
ATOM 1380 N N . ASP A 1 174 ? 9.467 7.169 21.373 1.00 47.84 174 ASP A N 1
ATOM 1381 C CA . ASP A 1 174 ? 10.373 6.137 20.865 1.00 47.84 174 ASP A CA 1
ATOM 1382 C C . ASP A 1 174 ? 10.031 5.773 19.404 1.00 47.84 174 ASP A C 1
ATOM 1384 O O . ASP A 1 174 ? 9.074 5.051 19.107 1.00 47.84 174 ASP A O 1
ATOM 1388 N N . THR A 1 175 ? 10.806 6.337 18.478 1.00 46.28 175 THR A N 1
ATOM 1389 C CA . THR A 1 175 ? 10.675 6.233 17.019 1.00 46.28 175 THR A CA 1
ATOM 1390 C C . THR A 1 175 ? 11.246 4.930 16.459 1.00 46.28 175 THR A C 1
ATOM 1392 O O . THR A 1 175 ? 11.173 4.701 15.248 1.00 46.28 175 THR A O 1
ATOM 1395 N N . ALA A 1 176 ? 11.778 4.038 17.306 1.00 41.94 176 ALA A N 1
ATOM 1396 C CA . ALA A 1 176 ? 12.479 2.825 16.884 1.00 41.94 176 ALA A CA 1
ATOM 1397 C C . ALA A 1 176 ? 11.619 1.828 16.084 1.00 41.94 176 ALA A C 1
ATOM 1399 O O . ALA A 1 176 ? 12.155 0.867 15.531 1.00 41.94 176 ALA A O 1
ATOM 1400 N N . ARG A 1 177 ? 10.295 2.021 15.995 1.00 51.41 177 ARG A N 1
ATOM 1401 C CA . ARG A 1 177 ? 9.408 0.981 15.463 1.00 51.41 177 ARG A CA 1
ATOM 1402 C C . ARG A 1 177 ? 9.285 0.957 13.945 1.00 51.41 177 ARG A C 1
ATOM 1404 O O . ARG A 1 177 ? 9.218 -0.152 13.430 1.00 51.41 177 ARG A O 1
ATOM 1411 N N . VAL A 1 178 ? 9.337 2.070 13.196 1.00 45.81 178 VAL A N 1
ATOM 1412 C CA . VAL A 1 178 ? 9.323 1.980 11.717 1.00 45.81 178 VAL A CA 1
ATOM 1413 C C . VAL A 1 178 ? 10.002 3.156 11.001 1.00 45.81 178 VAL A C 1
ATOM 1415 O O . VAL A 1 178 ? 9.381 4.144 10.618 1.00 45.81 178 VAL A O 1
ATOM 1418 N N . CYS A 1 179 ? 11.295 3.005 10.716 1.00 41.69 179 CYS A N 1
ATOM 1419 C CA . CYS A 1 179 ? 12.087 4.015 10.007 1.00 41.69 179 CYS A CA 1
ATOM 1420 C C . CYS A 1 179 ? 12.545 3.588 8.592 1.00 41.69 179 CYS A C 1
ATOM 1422 O O . CYS A 1 179 ? 13.383 4.259 7.988 1.00 41.69 179 CYS A O 1
ATOM 1424 N N . VAL A 1 180 ? 12.049 2.479 8.025 1.00 45.12 180 VAL A N 1
ATOM 1425 C CA . VAL A 1 180 ? 12.669 1.947 6.789 1.00 45.12 180 VAL A CA 1
ATOM 1426 C C . VAL A 1 180 ? 11.761 1.851 5.566 1.00 45.12 180 VAL A C 1
ATOM 1428 O O . VAL A 1 180 ? 12.259 1.943 4.452 1.00 45.12 180 VAL A O 1
ATOM 1431 N N . ILE A 1 181 ? 10.439 1.783 5.719 1.00 43.16 181 ILE A N 1
ATOM 1432 C CA . ILE A 1 181 ? 9.554 1.613 4.550 1.00 43.16 181 ILE A CA 1
ATOM 1433 C C . ILE A 1 181 ? 9.470 2.892 3.691 1.00 43.16 181 ILE A C 1
ATOM 1435 O O . ILE A 1 181 ? 9.271 2.805 2.484 1.00 43.16 181 ILE A O 1
ATOM 1439 N N . LEU A 1 182 ? 9.688 4.074 4.281 1.00 40.34 182 LEU A N 1
ATOM 1440 C CA . LEU A 1 182 ? 9.555 5.370 3.595 1.00 40.34 182 LEU A CA 1
ATOM 1441 C C . LEU A 1 182 ? 10.887 6.103 3.371 1.00 40.34 182 LEU A C 1
ATOM 1443 O O . LEU A 1 182 ? 10.909 7.166 2.765 1.00 40.34 182 LEU A O 1
ATOM 1447 N N . SER A 1 183 ? 12.015 5.557 3.829 1.00 38.53 183 SER A N 1
ATOM 1448 C CA . SER A 1 183 ? 13.329 6.216 3.708 1.00 38.53 183 SER A CA 1
ATOM 1449 C C . SER A 1 183 ? 14.034 5.927 2.372 1.00 38.53 183 SER A C 1
ATOM 1451 O O . SER A 1 183 ? 15.134 6.421 2.139 1.00 38.53 183 SER A O 1
ATOM 1453 N N . GLY A 1 184 ? 13.428 5.113 1.498 1.00 40.25 184 GLY A N 1
ATOM 1454 C CA . GLY A 1 184 ? 14.041 4.654 0.248 1.00 40.25 184 GLY A CA 1
ATOM 1455 C C . GLY A 1 184 ? 13.822 5.549 -0.980 1.00 40.25 184 GLY A C 1
ATOM 1456 O O . GLY A 1 184 ? 14.367 5.275 -2.055 1.00 40.25 184 GLY A O 1
ATOM 1457 N N . SER A 1 185 ? 13.043 6.618 -0.833 1.00 41.59 185 SER A N 1
ATOM 1458 C CA . SER A 1 185 ? 12.775 7.576 -1.900 1.00 41.59 185 SER A CA 1
ATOM 1459 C C . SER A 1 185 ? 13.923 8.574 -1.990 1.00 41.59 185 SER A C 1
ATOM 1461 O O . SER A 1 185 ? 14.013 9.459 -1.147 1.00 41.59 185 SER A O 1
ATOM 1463 N N . GLN A 1 186 ? 14.749 8.428 -3.034 1.00 36.03 186 GLN A N 1
ATOM 1464 C CA . GLN A 1 186 ? 15.624 9.444 -3.649 1.00 36.03 186 GLN A CA 1
ATOM 1465 C C . GLN A 1 186 ? 17.109 9.063 -3.687 1.00 36.03 186 GLN A C 1
ATOM 1467 O O . GLN A 1 186 ? 17.919 9.603 -2.954 1.00 36.03 186 GLN A O 1
ATOM 1472 N N . GLU A 1 187 ? 17.456 8.194 -4.640 1.00 30.03 187 GLU A N 1
ATOM 1473 C CA . GLU A 1 187 ? 18.602 8.411 -5.538 1.00 30.03 187 GLU A CA 1
ATOM 1474 C C . GLU A 1 187 ? 18.199 7.926 -6.936 1.00 30.03 187 GLU A C 1
ATOM 1476 O O . GLU A 1 187 ? 18.502 6.821 -7.371 1.00 30.03 187 GLU A O 1
ATOM 1481 N N . ALA A 1 188 ? 17.403 8.741 -7.621 1.00 32.00 188 ALA A N 1
ATOM 1482 C CA . ALA A 1 188 ? 17.214 8.634 -9.060 1.00 32.00 188 ALA A CA 1
ATOM 1483 C C . ALA A 1 188 ? 17.340 10.045 -9.628 1.00 32.00 188 ALA A C 1
ATOM 1485 O O . ALA A 1 188 ? 16.366 10.682 -10.026 1.00 32.00 188 ALA A O 1
ATOM 1486 N N . GLY A 1 189 ? 18.577 10.546 -9.588 1.00 25.95 189 GLY A N 1
ATOM 1487 C CA . GLY A 1 189 ? 19.016 11.537 -10.553 1.00 25.95 189 GLY A CA 1
ATOM 1488 C C . GLY A 1 189 ? 18.838 10.961 -11.957 1.00 25.95 189 GLY A C 1
ATOM 1489 O O . GLY A 1 189 ? 18.955 9.756 -12.180 1.00 25.95 189 GLY A O 1
ATOM 1490 N N . VAL A 1 190 ? 18.470 11.844 -12.873 1.00 37.69 190 VAL A N 1
ATOM 1491 C CA . VAL A 1 190 ? 18.315 11.610 -14.308 1.00 37.69 190 VAL A CA 1
ATOM 1492 C C . VAL A 1 190 ? 19.408 10.673 -14.838 1.00 37.69 190 VAL A C 1
ATOM 1494 O O . VAL A 1 190 ? 20.592 10.970 -14.728 1.00 37.69 190 VAL A O 1
ATOM 1497 N N . GLY A 1 191 ? 18.997 9.539 -15.410 1.00 24.25 191 GLY A N 1
ATOM 1498 C CA . GLY A 1 191 ? 19.905 8.546 -15.978 1.00 24.25 191 GLY A CA 1
ATOM 1499 C C . GLY A 1 191 ? 19.195 7.229 -16.264 1.00 24.25 191 GLY A C 1
ATOM 1500 O O . GLY A 1 191 ? 19.293 6.274 -15.498 1.00 24.25 191 GLY A O 1
ATOM 1501 N N . VAL A 1 192 ? 18.460 7.161 -17.377 1.00 36.28 192 VAL A N 1
ATOM 1502 C CA . VAL A 1 192 ? 18.134 5.870 -17.999 1.00 36.28 192 VAL A CA 1
ATOM 1503 C C . VAL A 1 192 ? 19.432 5.368 -18.636 1.00 36.28 192 VAL A C 1
ATOM 1505 O O . VAL A 1 192 ? 19.666 5.586 -19.817 1.00 36.28 192 VAL A O 1
ATOM 1508 N N . ALA A 1 193 ? 20.314 4.775 -17.834 1.00 24.12 193 ALA A N 1
ATOM 1509 C CA . ALA A 1 193 ? 21.431 3.987 -18.334 1.00 24.12 193 ALA A CA 1
ATOM 1510 C C . ALA A 1 193 ? 20.955 2.535 -18.443 1.00 24.12 193 ALA A C 1
ATOM 1512 O O . ALA A 1 193 ? 20.420 1.977 -17.479 1.00 24.12 193 ALA A O 1
ATOM 1513 N N . GLY A 1 194 ? 21.063 1.982 -19.651 1.00 25.44 194 GLY A N 1
ATOM 1514 C CA . GLY A 1 194 ? 20.679 0.615 -19.974 1.00 25.44 194 GLY A CA 1
ATOM 1515 C C . GLY A 1 194 ? 21.400 -0.405 -19.098 1.00 25.44 194 GLY A C 1
ATOM 1516 O O . GLY A 1 194 ? 22.520 -0.180 -18.641 1.00 25.44 194 GLY A O 1
ATOM 1517 N N . CYS A 1 195 ? 20.742 -1.537 -18.861 1.00 23.69 195 CYS A N 1
ATOM 1518 C CA . CYS A 1 195 ? 21.457 -2.730 -18.433 1.00 23.69 195 CYS A CA 1
ATOM 1519 C C . CYS A 1 195 ? 22.472 -3.086 -19.530 1.00 23.69 195 CYS A C 1
ATOM 1521 O O . CYS A 1 195 ? 22.081 -3.078 -20.699 1.00 23.69 195 CYS A O 1
ATOM 1523 N N . PRO A 1 196 ? 23.737 -3.382 -19.191 1.00 23.48 196 PRO A N 1
ATOM 1524 C CA . PRO A 1 196 ? 24.670 -3.904 -20.170 1.00 23.48 196 PRO A CA 1
ATOM 1525 C C . PRO A 1 196 ? 24.149 -5.265 -20.631 1.00 23.48 196 PRO A C 1
ATOM 1527 O O . PRO A 1 196 ? 23.809 -6.122 -19.809 1.00 23.48 196 PRO A O 1
ATOM 1530 N N . GLU A 1 197 ? 24.047 -5.434 -21.946 1.00 25.78 197 GLU A N 1
ATOM 1531 C CA . GLU A 1 197 ? 23.978 -6.748 -22.569 1.00 25.78 197 GLU A CA 1
ATOM 1532 C C . GLU A 1 197 ? 25.183 -7.538 -22.046 1.00 25.78 197 GLU A C 1
ATOM 1534 O O . GLU A 1 197 ? 26.328 -7.104 -22.184 1.00 25.78 197 GLU A O 1
ATOM 1539 N N . ARG A 1 198 ? 24.936 -8.654 -21.350 1.00 25.03 198 ARG A N 1
ATOM 1540 C CA . ARG A 1 198 ? 26.000 -9.634 -21.139 1.00 25.03 198 ARG A CA 1
ATOM 1541 C C . ARG A 1 198 ? 26.280 -10.229 -22.508 1.00 25.03 198 ARG A C 1
ATOM 1543 O O . ARG A 1 198 ? 25.407 -10.891 -23.060 1.00 25.03 198 ARG A O 1
ATOM 1550 N N . GLU A 1 199 ? 27.471 -9.950 -23.020 1.00 24.06 199 GLU A N 1
ATOM 1551 C CA . GLU A 1 199 ? 28.070 -10.670 -24.135 1.00 24.06 199 GLU A CA 1
ATOM 1552 C C . GLU A 1 199 ? 27.928 -12.176 -23.881 1.00 24.06 199 GLU A C 1
ATOM 1554 O O . GLU A 1 199 ? 28.314 -12.686 -22.823 1.00 24.06 199 GLU A O 1
ATOM 1559 N N . GLU A 1 200 ? 27.312 -12.871 -24.835 1.00 26.95 200 GLU A N 1
ATOM 1560 C CA . GLU A 1 200 ? 27.303 -14.326 -24.902 1.00 26.95 200 GLU A CA 1
ATOM 1561 C C . GLU A 1 200 ? 28.749 -14.790 -25.109 1.00 26.95 200 GLU A C 1
ATOM 1563 O O . GLU A 1 200 ? 29.290 -14.760 -26.212 1.00 26.95 200 GLU A O 1
ATOM 1568 N N . GLY A 1 201 ? 29.397 -15.176 -24.010 1.00 25.88 201 GLY A N 1
ATOM 1569 C CA . GLY A 1 201 ? 30.614 -15.968 -24.043 1.00 25.88 201 GLY A CA 1
ATOM 1570 C C . GLY A 1 201 ? 30.266 -17.381 -24.495 1.00 25.88 201 GLY A C 1
ATOM 1571 O O . GLY A 1 201 ? 29.608 -18.128 -23.776 1.00 25.88 201 GLY A O 1
ATOM 1572 N N . GLU A 1 202 ? 30.692 -17.709 -25.706 1.00 28.31 202 GLU A N 1
ATOM 1573 C CA . GLU A 1 202 ? 30.670 -19.033 -26.315 1.00 28.31 202 GLU A CA 1
ATOM 1574 C C . GLU A 1 202 ? 31.457 -20.030 -25.443 1.00 28.31 202 GLU A C 1
ATOM 1576 O O . GLU A 1 202 ? 32.681 -20.109 -25.508 1.00 28.31 202 GLU A O 1
ATOM 1581 N N . GLU A 1 203 ? 30.758 -20.786 -24.591 1.00 29.23 203 GLU A N 1
ATOM 1582 C CA . GLU A 1 203 ? 31.327 -21.933 -23.880 1.00 29.23 203 GLU A CA 1
ATOM 1583 C C . GLU A 1 203 ? 30.909 -23.220 -24.602 1.00 29.23 203 GLU A C 1
ATOM 1585 O O . GLU A 1 203 ? 29.803 -23.745 -24.461 1.00 29.23 203 GLU A O 1
ATOM 1590 N N . THR A 1 204 ? 31.819 -23.700 -25.447 1.00 28.94 204 THR A N 1
ATOM 1591 C CA . THR A 1 204 ? 31.752 -24.986 -26.143 1.00 28.94 204 THR A CA 1
ATOM 1592 C C . THR A 1 204 ? 31.569 -26.143 -25.157 1.00 28.94 204 THR A C 1
ATOM 1594 O O . THR A 1 204 ? 32.459 -26.433 -24.358 1.00 28.94 204 THR A O 1
ATOM 1597 N N . ALA A 1 205 ? 30.438 -26.844 -25.251 1.00 33.72 205 ALA A N 1
ATOM 1598 C CA . ALA A 1 205 ? 30.190 -28.096 -24.537 1.00 33.72 205 ALA A CA 1
ATOM 1599 C C . ALA A 1 205 ? 31.116 -29.231 -25.039 1.00 33.72 205 ALA A C 1
ATOM 1601 O O . ALA A 1 205 ? 31.396 -29.298 -26.240 1.00 33.72 205 ALA A O 1
ATOM 1602 N N . PRO A 1 206 ? 31.568 -30.162 -24.172 1.00 31.56 206 PRO A N 1
ATOM 1603 C CA . PRO A 1 206 ? 32.365 -31.309 -24.601 1.00 31.56 206 PRO A CA 1
ATOM 1604 C C . PRO A 1 206 ? 31.491 -32.350 -25.331 1.00 31.56 206 PRO A C 1
ATOM 1606 O O . PRO A 1 206 ? 30.280 -32.420 -25.095 1.00 31.56 206 PRO A O 1
ATOM 1609 N N . PRO A 1 207 ? 32.068 -33.174 -26.227 1.00 32.84 207 PRO A N 1
ATOM 1610 C CA . PRO A 1 207 ? 31.286 -34.019 -27.116 1.00 32.84 207 PRO A CA 1
ATOM 1611 C C . PRO A 1 207 ? 30.700 -35.230 -26.380 1.00 32.84 207 PRO A C 1
ATOM 1613 O O . PRO A 1 207 ? 31.403 -35.980 -25.705 1.00 32.84 207 PRO A O 1
ATOM 1616 N N . VAL A 1 208 ? 29.394 -35.428 -26.563 1.00 37.91 208 VAL A N 1
ATOM 1617 C CA . VAL A 1 208 ? 28.646 -36.608 -26.115 1.00 37.91 208 VAL A CA 1
ATOM 1618 C C . VAL A 1 208 ? 28.972 -37.788 -27.033 1.00 37.91 208 VAL A C 1
ATOM 1620 O O . VAL A 1 208 ? 28.681 -37.770 -28.230 1.00 37.91 208 VAL A O 1
ATOM 1623 N N . GLU A 1 209 ? 29.571 -38.821 -26.451 1.00 32.78 209 GLU A N 1
ATOM 1624 C CA . GLU A 1 209 ? 29.869 -40.110 -27.071 1.00 32.78 209 GLU A CA 1
ATOM 1625 C C . GLU A 1 209 ? 28.554 -40.822 -27.453 1.00 32.78 209 GLU A C 1
ATOM 1627 O O . GLU A 1 209 ? 27.781 -41.257 -26.596 1.00 32.78 209 GLU A O 1
ATOM 1632 N N . ARG A 1 210 ? 28.248 -40.904 -28.756 1.00 34.50 210 ARG A N 1
ATOM 1633 C CA . ARG A 1 210 ? 27.078 -41.643 -29.254 1.00 34.50 210 ARG A CA 1
ATOM 1634 C C . ARG A 1 210 ? 27.397 -43.135 -29.286 1.00 34.50 210 ARG A C 1
ATOM 1636 O O . ARG A 1 210 ? 28.094 -43.597 -30.187 1.00 34.50 210 ARG A O 1
ATOM 1643 N N . ARG A 1 211 ? 26.823 -43.899 -28.353 1.00 32.28 211 ARG A N 1
ATOM 1644 C CA . ARG A 1 211 ? 26.610 -45.338 -28.555 1.00 32.28 211 ARG A CA 1
ATOM 1645 C C . ARG A 1 211 ? 25.608 -45.517 -29.695 1.00 32.28 211 ARG A C 1
ATOM 1647 O O . ARG A 1 211 ? 24.470 -45.066 -29.598 1.00 32.28 211 ARG A O 1
ATOM 1654 N N . HIS A 1 212 ? 26.061 -46.132 -30.780 1.00 38.06 212 HIS A N 1
ATOM 1655 C CA . HIS A 1 212 ? 25.204 -46.654 -31.835 1.00 38.06 212 HIS A CA 1
ATOM 1656 C C . HIS A 1 212 ? 24.750 -48.059 -31.427 1.00 38.06 212 HIS A C 1
ATOM 1658 O O . HIS A 1 212 ? 25.565 -48.976 -31.414 1.00 38.06 212 HIS A O 1
ATOM 1664 N N . ASP A 1 213 ? 23.464 -48.209 -31.112 1.00 34.94 213 ASP A N 1
ATOM 1665 C CA . ASP A 1 213 ? 22.787 -49.506 -31.045 1.00 34.94 213 ASP A CA 1
ATOM 1666 C C . ASP A 1 213 ? 21.934 -49.706 -32.311 1.00 34.94 213 ASP A C 1
ATOM 1668 O O . ASP A 1 213 ? 21.104 -48.859 -32.648 1.00 34.94 213 ASP A O 1
ATOM 1672 N N . GLY A 1 214 ? 22.136 -50.856 -32.969 1.00 38.03 214 GLY A N 1
ATOM 1673 C CA . GLY A 1 214 ? 21.269 -51.461 -33.996 1.00 38.03 214 GLY A CA 1
ATOM 1674 C C . GLY A 1 214 ? 21.619 -51.133 -35.456 1.00 38.03 214 GLY A C 1
ATOM 1675 O O . GLY A 1 214 ? 21.922 -49.980 -35.763 1.00 38.03 214 GLY A O 1
ATOM 1676 N N . PRO A 1 215 ? 21.537 -52.115 -36.383 1.00 42.06 215 PRO A N 1
ATOM 1677 C CA . PRO A 1 215 ? 20.233 -52.701 -36.737 1.00 42.06 215 PRO A CA 1
ATOM 1678 C C . PRO A 1 215 ? 20.272 -54.249 -36.953 1.00 42.06 215 PRO A C 1
ATOM 1680 O O . PRO A 1 215 ? 21.308 -54.858 -36.692 1.00 42.06 215 PRO A O 1
ATOM 1683 N N . PRO A 1 216 ? 19.142 -54.899 -37.314 1.00 42.88 216 PRO A N 1
ATOM 1684 C CA . PRO A 1 216 ? 18.827 -56.281 -36.952 1.00 42.88 216 PRO A CA 1
ATOM 1685 C C . PRO A 1 216 ? 19.257 -57.324 -37.991 1.00 42.88 216 PRO A C 1
ATOM 1687 O O . PRO A 1 216 ? 19.271 -57.025 -39.182 1.00 42.88 216 PRO A O 1
ATOM 1690 N N . ASP A 1 217 ? 19.532 -58.535 -37.501 1.00 38.78 217 ASP A N 1
ATOM 1691 C CA . ASP A 1 217 ? 19.076 -59.841 -38.011 1.00 38.78 217 ASP A CA 1
ATOM 1692 C C . ASP A 1 217 ? 19.314 -60.917 -36.932 1.00 38.78 217 ASP A C 1
ATOM 1694 O O . ASP A 1 217 ? 20.352 -60.832 -36.229 1.00 38.78 217 ASP A O 1
#

Organism: Zea mays (NCBI:txid4577)

InterPro domains:
  IPR036396 Cytochrome P450 superfamily [G3DSA:1.10.630.10] (1-175)
  IPR036396 Cytochrome P450 superfamily [SSF48264] (3-157)

Radius of gyration: 24.28 Å; chains: 1; bounding box: 59×76×61 Å

Secondary structure (DSSP, 8-state):
-EEETTEEE----SHHHHHHHHH-TTT------HHHHHHH-TTSTTTS-HHHHHHHHHHHHHHHH-HHHHHHHHHHHHHHHHHHHHHHHHH-S--HHHHHHHHHHHHHHHHHSTT--HHHHHHHHHHHHHHHHHHTS----STTSHHHHHHHHHHHHHHHHHHHHHHHHHTT---TT--SSSTT-----S--PPPPP------PPPPP---------

Sequence (217 aa):
MTFMFSKPTVLVATPEACKRVLMDDDSFLEGWPRATVALIGRKSFLTLPCEEHRRLRKLTAAPINGFDALTTYLGFIDRTVVATLRGWSDAGEIEFLTELRRMTFKIIVQIFLTAADDATTLALESSYTDLNYGMRAMAINLPGFAFHRAFKACPILQAKYNQWRLLLDLKKVDTARVCVILSGSQEAGVGVAGCPEREEGEETAPPVERRHDGPPD

Foldseek 3Di:
DDDDLNDDDDDDDDPVVVCCQVPCCVVHDQDFRPLQCQLQACQALSNDDPVSNVVVCVLQCCLQPNPVNVVVLVVVLVVLVVVLVVVVVVVPDDPVVVSVLLSVQVSVCCSALPDDDPVLSVLLSVLVVLLVQRSNFRCDCDPPHSSVSNNVSRVVNLVSVVVSVVVCVVVVPPNSNHDRNNPRPDDDDDDPDDDDDDPPDDDDDDDDDDDDDDDDD

pLDDT: mean 74.94, std 22.04, range [23.48, 97.56]